Protein AF-A0A0L0T1P1-F1 (afdb_monomer)

Structure (mmCIF, N/CA/C/O backbone):
data_AF-A0A0L0T1P1-F1
#
_entry.id   AF-A0A0L0T1P1-F1
#
loop_
_atom_site.group_PDB
_atom_site.id
_atom_site.type_symbol
_atom_site.label_atom_id
_atom_site.label_alt_id
_atom_site.label_comp_id
_atom_site.label_asym_id
_atom_site.label_entity_id
_atom_site.label_seq_id
_atom_site.pdbx_PDB_ins_code
_atom_site.Cartn_x
_atom_site.Cartn_y
_atom_site.Cartn_z
_atom_site.occupancy
_atom_site.B_iso_or_equiv
_atom_site.auth_seq_id
_atom_site.auth_comp_id
_atom_site.auth_asym_id
_atom_site.auth_atom_id
_atom_site.pdbx_PDB_model_num
ATOM 1 N N . MET A 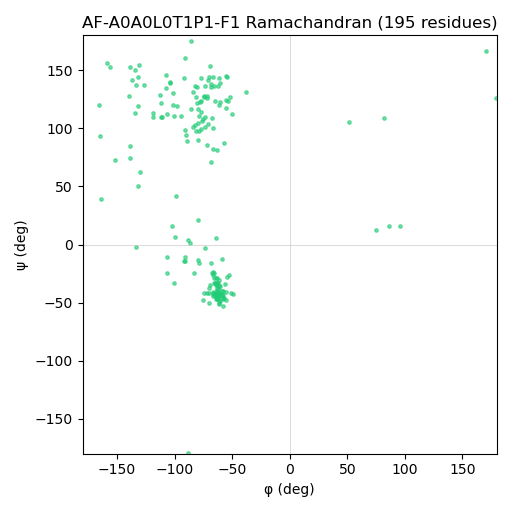1 1 ? 39.630 18.055 -41.192 1.00 40.81 1 MET A N 1
ATOM 2 C CA . MET A 1 1 ? 39.988 17.469 -39.883 1.00 40.81 1 MET A CA 1
ATOM 3 C C . MET A 1 1 ? 38.808 16.627 -39.444 1.00 40.81 1 MET A C 1
ATOM 5 O O . MET A 1 1 ? 37.787 17.179 -39.061 1.00 40.81 1 MET A O 1
ATOM 9 N N . SER A 1 2 ? 38.910 15.318 -39.658 1.00 33.47 2 SER A N 1
ATOM 10 C CA . SER A 1 2 ? 37.812 14.358 -39.521 1.00 33.47 2 SER A CA 1
ATOM 11 C C . SER A 1 2 ? 37.937 13.624 -38.190 1.00 33.47 2 SER A C 1
ATOM 13 O O . SER A 1 2 ? 39.016 13.144 -37.853 1.00 33.47 2 SER A O 1
ATOM 15 N N . ILE A 1 3 ? 36.844 13.566 -37.434 1.00 36.53 3 ILE A N 1
ATOM 16 C CA . ILE A 1 3 ? 36.739 12.842 -36.162 1.00 36.53 3 ILE A CA 1
ATOM 17 C C . ILE A 1 3 ? 36.427 11.367 -36.489 1.00 36.53 3 ILE A C 1
ATOM 19 O O . ILE A 1 3 ? 35.538 11.130 -37.311 1.00 36.53 3 ILE A O 1
ATOM 23 N N . PRO A 1 4 ? 37.129 10.371 -35.915 1.00 35.75 4 PRO A N 1
ATOM 24 C CA . PRO A 1 4 ? 36.900 8.968 -36.248 1.00 35.75 4 PRO A CA 1
ATOM 25 C C . PRO A 1 4 ? 35.629 8.423 -35.573 1.00 35.75 4 PRO A C 1
ATOM 27 O O . PRO A 1 4 ? 35.313 8.773 -34.437 1.00 35.75 4 PRO A O 1
ATOM 30 N N . SER A 1 5 ? 34.904 7.556 -36.289 1.00 37.72 5 SER A N 1
ATOM 31 C CA . SER A 1 5 ? 33.743 6.809 -35.777 1.00 37.72 5 SER A CA 1
ATOM 32 C C . SER A 1 5 ? 34.169 5.738 -34.762 1.00 37.72 5 SER A C 1
ATOM 34 O O . SER A 1 5 ? 35.213 5.114 -34.961 1.00 37.72 5 SER A O 1
ATOM 36 N N . PRO A 1 6 ? 33.380 5.469 -33.706 1.00 39.06 6 PRO A N 1
ATOM 37 C CA . PRO A 1 6 ? 33.663 4.369 -32.795 1.00 39.06 6 PRO A CA 1
ATOM 38 C C . PRO A 1 6 ? 33.344 3.014 -33.447 1.00 39.06 6 PRO A C 1
ATOM 40 O O . PRO A 1 6 ? 32.324 2.839 -34.113 1.00 39.06 6 PRO A O 1
ATOM 43 N N . ASN A 1 7 ? 34.263 2.072 -33.241 1.00 35.22 7 ASN A N 1
ATOM 44 C CA . ASN A 1 7 ? 34.248 0.697 -33.730 1.00 35.22 7 ASN A CA 1
ATOM 45 C C . ASN A 1 7 ? 32.963 -0.049 -33.327 1.00 35.22 7 ASN A C 1
ATOM 47 O O . ASN A 1 7 ? 32.660 -0.191 -32.143 1.00 35.22 7 ASN A O 1
ATOM 51 N N . VAL A 1 8 ? 32.244 -0.585 -34.316 1.00 44.22 8 VAL A N 1
ATOM 52 C CA . VAL A 1 8 ? 31.198 -1.601 -34.129 1.00 44.22 8 VAL A CA 1
ATOM 53 C C . VAL A 1 8 ? 31.910 -2.940 -33.967 1.00 44.22 8 VAL A C 1
ATOM 55 O O . VAL A 1 8 ? 32.219 -3.610 -34.949 1.00 44.22 8 VAL A O 1
ATOM 58 N N . GLY A 1 9 ? 32.238 -3.300 -32.730 1.00 37.69 9 GLY A N 1
ATOM 59 C CA . GLY A 1 9 ? 33.071 -4.469 -32.472 1.00 37.69 9 GLY A CA 1
ATOM 60 C C . GLY A 1 9 ? 33.047 -4.964 -31.036 1.00 37.69 9 GLY A C 1
ATOM 61 O O . GLY A 1 9 ? 34.089 -5.367 -30.562 1.00 37.69 9 GLY A O 1
ATOM 62 N N . ASP A 1 10 ? 31.891 -4.948 -30.371 1.00 37.12 10 ASP A N 1
ATOM 63 C CA . ASP A 1 10 ? 31.658 -5.710 -29.136 1.00 37.12 10 ASP A CA 1
ATOM 64 C C . ASP A 1 10 ? 30.251 -6.317 -29.195 1.00 37.12 10 ASP A C 1
ATOM 66 O O . ASP A 1 10 ? 29.286 -5.838 -28.598 1.00 37.12 10 ASP A O 1
ATOM 70 N N . ARG A 1 11 ? 30.105 -7.370 -30.007 1.00 38.28 11 ARG A N 1
ATOM 71 C CA . ARG A 1 11 ? 28.947 -8.262 -29.910 1.00 38.28 11 ARG A CA 1
ATOM 72 C C . ARG A 1 11 ? 29.189 -9.165 -28.704 1.00 38.28 11 ARG A C 1
ATOM 74 O O . ARG A 1 11 ? 30.115 -9.970 -28.730 1.00 38.28 11 ARG A O 1
ATOM 81 N N . CYS A 1 12 ? 28.368 -9.038 -27.662 1.00 34.09 12 CYS A N 1
ATOM 82 C CA . CYS A 1 12 ? 28.287 -10.059 -26.619 1.00 34.09 12 CYS A CA 1
ATOM 83 C C . CYS A 1 12 ? 27.976 -11.406 -27.288 1.00 34.09 12 CYS A C 1
ATOM 85 O O . CYS A 1 12 ? 26.960 -11.552 -27.966 1.00 34.09 12 CYS A O 1
ATOM 87 N N . ASN A 1 13 ? 28.901 -12.351 -27.149 1.00 33.56 13 ASN A N 1
ATOM 88 C CA . ASN A 1 13 ? 28.792 -13.707 -27.662 1.00 33.56 13 ASN A CA 1
ATOM 89 C C . ASN A 1 13 ? 27.834 -14.500 -26.758 1.00 33.56 13 ASN A C 1
ATOM 91 O O . ASN A 1 13 ? 28.194 -14.826 -25.629 1.00 33.56 13 ASN A O 1
ATOM 95 N N . CYS A 1 14 ? 26.614 -14.766 -27.230 1.00 35.75 14 CYS A N 1
ATOM 96 C CA . CYS A 1 14 ? 25.589 -15.514 -26.492 1.00 35.75 14 CYS A CA 1
ATOM 97 C C . CYS A 1 14 ? 25.475 -16.995 -26.916 1.00 35.75 14 CYS A C 1
ATOM 99 O O . CYS A 1 14 ? 24.593 -17.688 -26.419 1.00 35.75 14 CYS A O 1
ATOM 101 N N . ASP A 1 15 ? 26.363 -17.509 -27.776 1.00 32.59 15 ASP A N 1
ATOM 102 C CA . ASP A 1 15 ? 26.219 -18.840 -28.398 1.00 32.59 15 ASP A CA 1
ATOM 103 C C . ASP A 1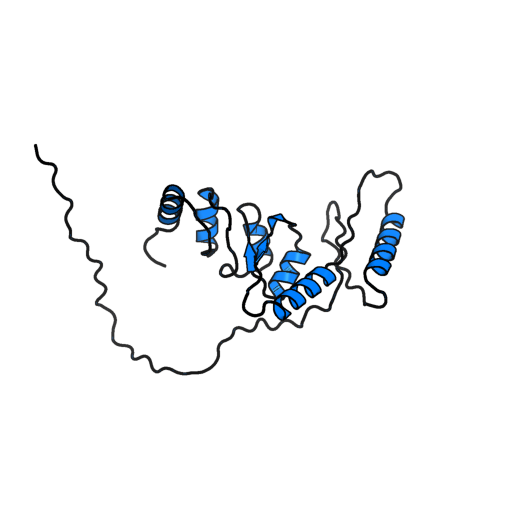 15 ? 27.026 -19.964 -27.722 1.00 32.59 15 ASP A C 1
ATOM 105 O O . ASP A 1 15 ? 27.604 -20.823 -28.389 1.00 32.59 15 ASP A O 1
ATOM 109 N N . GLN A 1 16 ? 27.063 -20.010 -26.387 1.00 37.97 16 GLN A N 1
ATOM 110 C CA . GLN A 1 16 ? 27.576 -21.186 -25.668 1.00 37.97 16 GLN A CA 1
ATOM 111 C C . GLN A 1 16 ? 26.723 -21.524 -24.439 1.00 37.97 16 GLN A C 1
ATOM 113 O O . GLN A 1 16 ? 27.055 -21.168 -23.315 1.00 37.97 16 GLN A O 1
ATOM 118 N N . HIS A 1 17 ? 25.641 -22.276 -24.655 1.00 32.09 17 HIS A N 1
ATOM 119 C CA . HIS A 1 17 ? 25.042 -23.138 -23.633 1.00 32.09 17 HIS A CA 1
ATOM 120 C C . HIS A 1 17 ? 24.655 -24.493 -24.258 1.00 32.09 17 HIS A C 1
ATOM 122 O O . HIS A 1 17 ? 24.209 -24.528 -25.408 1.00 32.09 17 HIS A O 1
ATOM 128 N N . PRO A 1 18 ? 24.837 -25.617 -23.539 1.00 31.00 18 PRO A N 1
ATOM 129 C CA . PRO A 1 18 ? 24.474 -26.938 -24.033 1.00 31.00 18 PRO A CA 1
ATOM 130 C C . PRO A 1 18 ? 22.949 -27.103 -24.080 1.00 31.00 18 PRO A C 1
ATOM 132 O O . PRO A 1 18 ? 22.231 -26.637 -23.198 1.00 31.00 18 PRO A O 1
ATOM 135 N N . GLN A 1 19 ? 22.481 -27.776 -25.132 1.00 32.84 19 GLN A N 1
ATOM 136 C CA . GLN A 1 19 ? 21.088 -28.151 -25.374 1.00 32.84 19 GLN A CA 1
ATOM 137 C C . GLN A 1 19 ? 20.482 -28.840 -24.138 1.00 32.84 19 GLN A C 1
ATOM 139 O O . GLN A 1 19 ? 20.856 -29.964 -23.809 1.00 32.84 19 GLN A O 1
ATOM 144 N N . LEU A 1 20 ? 19.528 -28.181 -23.479 1.00 25.88 20 LEU A N 1
ATOM 145 C CA . LEU A 1 20 ? 18.612 -28.797 -22.520 1.00 25.88 20 LEU A CA 1
ATOM 146 C C . LEU A 1 20 ? 17.195 -28.608 -23.061 1.00 25.88 20 LEU A C 1
ATOM 148 O O . LEU A 1 20 ? 16.678 -27.497 -23.148 1.00 25.88 20 LEU A O 1
ATOM 152 N N . SER A 1 21 ? 16.613 -29.718 -23.497 1.00 26.36 21 SER A N 1
ATOM 153 C CA . SER A 1 21 ? 15.237 -29.842 -23.959 1.00 26.36 21 SER A CA 1
ATOM 154 C C . SER A 1 21 ? 14.261 -29.460 -22.846 1.00 26.36 21 SER A C 1
ATOM 156 O O . SER A 1 21 ? 14.275 -30.077 -21.784 1.00 26.36 21 SER A O 1
ATOM 158 N N . ALA A 1 22 ? 13.394 -28.481 -23.101 1.00 25.16 22 ALA A N 1
ATOM 159 C CA . ALA A 1 22 ? 12.242 -28.206 -22.253 1.00 25.16 22 ALA A CA 1
ATOM 160 C C . ALA A 1 22 ? 11.125 -29.204 -22.590 1.00 25.16 22 ALA A C 1
ATOM 162 O O . ALA A 1 22 ? 10.463 -29.080 -23.621 1.00 25.16 22 ALA A O 1
ATOM 163 N N . THR A 1 23 ? 10.920 -30.202 -21.734 1.00 23.34 23 THR A N 1
ATOM 164 C CA . THR A 1 23 ? 9.605 -30.828 -21.594 1.00 23.34 23 THR A CA 1
ATOM 165 C C . THR A 1 23 ? 8.743 -29.886 -20.761 1.00 23.34 23 THR A C 1
ATOM 167 O O . THR A 1 23 ? 9.134 -29.462 -19.675 1.00 23.34 23 THR A O 1
ATOM 170 N N . PHE A 1 24 ? 7.605 -29.487 -21.324 1.00 24.03 24 PHE A N 1
ATOM 171 C CA . PHE A 1 24 ? 6.546 -28.793 -20.605 1.00 24.03 24 PHE A CA 1
ATOM 172 C C . PHE A 1 24 ? 5.885 -29.804 -19.669 1.00 24.03 24 PHE A C 1
ATOM 174 O O . PHE A 1 24 ? 5.112 -30.637 -20.135 1.00 24.03 24 PHE A O 1
ATOM 181 N N . ASP A 1 25 ? 6.196 -29.720 -18.380 1.00 24.06 25 ASP A N 1
ATOM 182 C CA . ASP A 1 25 ? 5.354 -30.296 -17.339 1.00 24.06 25 ASP A CA 1
ATOM 183 C C . ASP A 1 25 ? 4.414 -29.196 -16.828 1.00 24.06 25 ASP A C 1
ATOM 185 O O . ASP A 1 25 ? 4.819 -28.180 -16.256 1.00 24.06 25 ASP A O 1
ATOM 189 N N . ASP A 1 26 ? 3.146 -29.397 -17.159 1.00 34.00 26 ASP A N 1
ATOM 190 C CA . ASP A 1 26 ? 1.967 -28.652 -16.750 1.00 34.00 26 ASP A CA 1
ATOM 191 C C . ASP A 1 26 ? 1.542 -29.158 -15.363 1.00 34.00 26 ASP A C 1
ATOM 193 O O . ASP A 1 26 ? 0.936 -30.215 -15.291 1.00 34.00 26 ASP A O 1
ATOM 197 N N . GLU A 1 27 ? 1.916 -28.477 -14.266 1.00 29.34 27 GLU A N 1
ATOM 198 C CA . GLU A 1 27 ? 1.133 -28.434 -13.010 1.00 29.34 27 GLU A CA 1
ATOM 199 C C . GLU A 1 27 ? 1.793 -27.592 -11.893 1.00 29.34 27 GLU A C 1
ATOM 201 O O . GLU A 1 27 ? 2.906 -27.841 -11.443 1.00 29.34 27 GLU A O 1
ATOM 206 N N . SER A 1 28 ? 1.019 -26.630 -11.376 1.00 38.19 28 SER A N 1
ATOM 207 C CA . SER A 1 28 ? 1.039 -26.068 -10.013 1.00 38.19 28 SER A CA 1
ATOM 208 C C . SER A 1 28 ? 2.369 -25.569 -9.403 1.00 38.19 28 SER A C 1
ATOM 210 O O . SER A 1 28 ? 3.166 -26.314 -8.846 1.00 38.19 28 SER A O 1
ATOM 212 N N . THR A 1 29 ? 2.539 -24.246 -9.324 1.00 25.47 29 THR A N 1
ATOM 213 C CA . THR A 1 29 ? 3.152 -23.596 -8.144 1.00 25.47 29 THR A CA 1
ATOM 214 C C . THR A 1 29 ? 2.600 -22.176 -8.015 1.00 25.47 29 THR A C 1
ATOM 216 O O . THR A 1 29 ? 3.266 -21.175 -8.278 1.00 25.47 29 THR A O 1
ATOM 219 N N . THR A 1 30 ? 1.341 -22.065 -7.603 1.00 25.73 30 THR A N 1
ATOM 220 C CA . THR A 1 30 ? 0.894 -20.884 -6.866 1.00 25.73 30 THR A CA 1
ATOM 221 C C . THR A 1 30 ? 1.478 -21.000 -5.464 1.00 25.73 30 THR A C 1
ATOM 223 O O . THR A 1 30 ? 1.065 -21.859 -4.690 1.00 25.73 30 THR A O 1
ATOM 226 N N . CYS A 1 31 ? 2.453 -20.155 -5.121 1.00 24.22 31 CYS A N 1
ATOM 227 C CA . CYS A 1 31 ? 2.802 -19.925 -3.719 1.00 24.22 31 CYS A CA 1
ATOM 228 C C . CYS A 1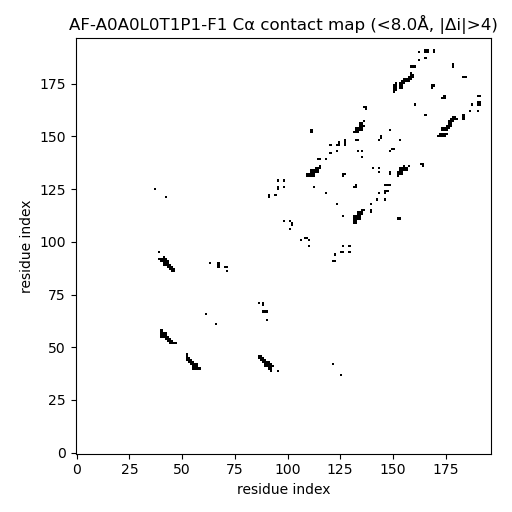 31 ? 1.613 -19.229 -3.047 1.00 24.22 31 CYS A C 1
ATOM 230 O O . CYS A 1 31 ? 1.567 -18.003 -2.939 1.00 24.22 31 CYS A O 1
ATOM 232 N N . GLU A 1 32 ? 0.616 -20.013 -2.647 1.00 26.36 32 GLU A N 1
ATOM 233 C CA . GLU A 1 32 ? -0.458 -19.556 -1.783 1.00 26.36 32 GLU A CA 1
ATOM 234 C C . GLU A 1 32 ? 0.144 -19.263 -0.410 1.00 26.36 32 GLU A C 1
ATOM 236 O O . GLU A 1 32 ? 0.547 -20.166 0.327 1.00 26.36 32 GLU A O 1
ATOM 241 N N . LEU A 1 33 ? 0.223 -17.974 -0.074 1.00 33.59 33 LEU A N 1
ATOM 242 C CA . LEU A 1 33 ? 0.438 -17.501 1.289 1.00 33.59 33 LEU A CA 1
ATOM 243 C C . LEU A 1 33 ? -0.770 -17.936 2.135 1.00 33.59 33 LEU A C 1
ATOM 245 O O . LEU A 1 33 ? -1.698 -17.166 2.363 1.00 33.59 33 LEU A O 1
ATOM 249 N N . HIS A 1 34 ? -0.767 -19.192 2.576 1.00 28.52 34 HIS A N 1
ATOM 250 C CA . HIS A 1 34 ? -1.736 -19.742 3.514 1.00 28.52 34 HIS A CA 1
ATOM 251 C C . HIS A 1 34 ? -1.483 -19.170 4.912 1.00 28.52 34 HIS A C 1
ATOM 253 O O . HIS A 1 34 ? -0.786 -19.753 5.740 1.00 28.52 34 HIS A O 1
ATOM 259 N N . GLY A 1 35 ? -2.065 -18.004 5.177 1.00 38.47 35 GLY A N 1
ATOM 260 C CA . GLY A 1 35 ? -2.452 -17.593 6.522 1.00 38.47 35 GLY A CA 1
ATOM 261 C C . GLY A 1 35 ? -3.977 -17.658 6.638 1.00 38.47 35 GLY A C 1
ATOM 262 O O . GLY A 1 35 ? -4.655 -17.393 5.642 1.00 38.47 35 GLY A O 1
ATOM 263 N N . PRO A 1 36 ? -4.549 -18.000 7.809 1.00 31.58 36 PRO A N 1
ATOM 264 C CA . PRO A 1 36 ? -5.994 -17.915 7.998 1.00 31.58 36 PRO A CA 1
ATOM 265 C C . PRO A 1 36 ? -6.472 -16.491 7.665 1.00 31.58 36 PRO A C 1
ATOM 267 O O . PRO A 1 36 ? -5.744 -15.533 7.959 1.00 31.58 36 PRO A O 1
ATOM 270 N N . PRO A 1 37 ? -7.667 -16.322 7.062 1.00 37.38 37 PRO A N 1
ATOM 271 C CA . PRO A 1 37 ? -8.216 -14.998 6.817 1.00 37.38 37 PRO A CA 1
ATOM 272 C C . PRO A 1 37 ? -8.231 -14.248 8.146 1.00 37.38 37 PRO A C 1
ATOM 274 O O . PRO A 1 37 ? -8.773 -14.743 9.138 1.00 37.38 37 PRO A O 1
ATOM 277 N N . LEU A 1 38 ? -7.574 -13.084 8.182 1.00 41.97 38 LEU A N 1
ATOM 278 C CA . LEU A 1 38 ? -7.612 -12.228 9.360 1.00 41.97 38 LEU A CA 1
ATOM 279 C C . LEU A 1 38 ? -9.089 -12.021 9.718 1.00 41.97 38 LEU A C 1
ATOM 281 O O . LEU A 1 38 ? -9.865 -11.643 8.832 1.00 41.97 38 LEU A O 1
ATOM 285 N N . PRO A 1 39 ? -9.504 -12.287 10.972 1.00 35.88 39 PRO A N 1
ATOM 286 C CA . PRO A 1 39 ? -10.874 -12.023 11.369 1.00 35.88 39 PRO A CA 1
ATOM 287 C C . PRO A 1 39 ? -11.170 -10.557 11.068 1.00 35.88 39 PRO A C 1
ATOM 289 O O . PRO A 1 39 ? -10.279 -9.711 11.178 1.00 35.88 39 PRO A O 1
ATOM 292 N N . ALA A 1 40 ? -12.404 -10.267 10.659 1.00 38.91 40 ALA A N 1
ATOM 293 C CA . ALA A 1 40 ? -12.893 -8.913 10.455 1.00 38.91 40 ALA A CA 1
ATOM 294 C C . ALA A 1 40 ? -12.727 -8.126 11.769 1.00 38.91 40 ALA A C 1
ATOM 296 O O . ALA A 1 40 ? -13.580 -8.136 12.646 1.00 38.91 40 ALA A O 1
ATOM 297 N N . ALA A 1 41 ? -11.556 -7.532 11.965 1.00 38.62 41 ALA A N 1
ATOM 298 C CA . ALA A 1 41 ? -11.141 -6.971 13.234 1.00 38.62 41 ALA A CA 1
ATOM 299 C C . ALA A 1 41 ? -10.921 -5.479 13.030 1.00 38.62 41 ALA A C 1
ATOM 301 O O . ALA A 1 41 ? -10.029 -5.027 12.310 1.00 38.62 41 ALA A O 1
ATOM 302 N N . THR A 1 42 ? -11.778 -4.705 13.678 1.00 39.59 42 THR A N 1
ATOM 303 C CA . THR A 1 42 ? -11.589 -3.278 13.901 1.00 39.59 42 THR A CA 1
ATOM 304 C C . THR A 1 42 ? -10.402 -3.118 14.847 1.00 39.59 42 THR A C 1
ATOM 306 O O . THR A 1 42 ? -10.539 -3.309 16.048 1.00 39.59 42 THR A O 1
ATOM 309 N N . ALA A 1 43 ? -9.228 -2.797 14.311 1.00 40.59 43 ALA A N 1
ATOM 310 C CA . ALA A 1 43 ? -8.068 -2.460 15.125 1.00 40.59 43 ALA A CA 1
ATOM 311 C C . ALA A 1 43 ? -8.148 -1.001 15.593 1.00 40.59 43 ALA A C 1
ATOM 313 O O . ALA A 1 43 ? -8.187 -0.080 14.778 1.00 40.59 43 ALA A O 1
ATOM 314 N N . VAL A 1 44 ? -8.128 -0.793 16.907 1.00 41.97 44 VAL A N 1
ATOM 315 C CA . VAL A 1 44 ? -7.992 0.532 17.520 1.00 41.97 44 VAL A CA 1
ATOM 316 C C . VAL A 1 44 ? -6.523 0.927 17.487 1.00 41.97 44 VAL A C 1
ATOM 318 O O . VAL A 1 44 ? -5.691 0.285 18.115 1.00 41.97 44 VAL A O 1
ATOM 321 N N . VAL A 1 45 ? -6.182 1.992 16.767 1.00 41.72 45 VAL A N 1
ATOM 322 C CA . VAL A 1 45 ? -4.827 2.551 16.824 1.00 41.72 45 VAL A CA 1
ATOM 323 C C . VAL A 1 45 ? -4.783 3.578 17.948 1.00 41.72 45 VAL A C 1
ATOM 325 O O . VAL A 1 45 ? -5.001 4.760 17.712 1.00 41.72 45 VAL A O 1
ATOM 328 N N . ASN A 1 46 ? -4.460 3.148 19.168 1.00 40.28 46 ASN A N 1
ATOM 329 C CA . ASN A 1 46 ? -3.900 4.092 20.132 1.00 40.28 46 ASN A CA 1
ATOM 330 C C . ASN A 1 46 ? -2.513 4.490 19.629 1.00 40.28 46 ASN A C 1
ATOM 332 O O . ASN A 1 46 ? -1.731 3.630 19.225 1.00 40.28 46 ASN A O 1
ATOM 336 N N . LYS A 1 47 ? -2.184 5.781 19.664 1.00 35.03 47 LYS A N 1
ATOM 337 C CA . LYS A 1 47 ? -0.785 6.201 19.634 1.00 35.03 47 LYS A CA 1
ATOM 338 C C . LYS A 1 47 ? -0.270 6.075 21.069 1.00 35.03 47 LYS A C 1
ATOM 340 O O . LYS A 1 47 ? -0.600 6.941 21.873 1.00 35.03 47 LYS A O 1
ATOM 345 N N . PRO A 1 48 ? 0.510 5.050 21.443 1.00 36.75 48 PRO A N 1
ATOM 346 C CA . PRO A 1 48 ? 1.360 5.200 22.604 1.00 36.75 48 PRO A CA 1
ATOM 347 C C . PRO A 1 48 ? 2.480 6.152 22.186 1.00 36.75 48 PRO A C 1
ATOM 349 O O . PRO A 1 48 ? 3.139 5.963 21.161 1.00 36.75 48 PRO A O 1
ATOM 352 N N . THR A 1 49 ? 2.702 7.200 22.965 1.00 40.97 49 THR A N 1
ATOM 353 C CA . THR A 1 49 ? 3.858 8.082 22.778 1.00 40.97 49 THR A CA 1
ATOM 354 C C . THR A 1 49 ? 5.181 7.309 22.897 1.00 40.97 49 THR A C 1
ATOM 356 O O . THR A 1 49 ? 6.199 7.791 22.428 1.00 40.97 49 THR A O 1
ATOM 359 N N . THR A 1 50 ? 5.167 6.069 23.388 1.00 32.09 50 THR A N 1
ATOM 360 C CA . THR A 1 50 ? 6.290 5.124 23.383 1.00 32.09 50 THR A CA 1
ATOM 361 C C . THR A 1 50 ? 5.736 3.722 23.680 1.00 32.09 50 THR A C 1
ATOM 363 O O . THR A 1 50 ? 5.535 3.363 24.834 1.00 32.09 50 THR A O 1
ATOM 366 N N . GLY A 1 51 ? 5.410 2.921 22.660 1.00 35.97 51 GLY A N 1
ATOM 367 C CA . GLY A 1 51 ? 4.956 1.533 22.851 1.00 35.97 51 GLY A CA 1
ATOM 368 C C . GLY A 1 51 ? 4.423 0.868 21.574 1.00 35.97 51 GLY A C 1
ATOM 369 O O . GLY A 1 51 ? 4.197 1.554 20.577 1.00 35.97 51 GLY A O 1
ATOM 370 N N . PRO A 1 52 ? 4.232 -0.461 21.548 1.00 33.25 52 PRO A N 1
ATOM 371 C CA . PRO A 1 52 ? 3.575 -1.126 20.428 1.00 33.25 52 PRO A CA 1
ATOM 372 C C . PRO A 1 52 ? 2.089 -0.737 20.387 1.00 33.25 52 PRO A C 1
ATOM 374 O O . PRO A 1 52 ? 1.431 -0.657 21.422 1.00 33.25 52 PRO A O 1
ATOM 377 N N . ALA A 1 53 ? 1.553 -0.470 19.193 1.00 40.03 53 ALA A N 1
ATOM 378 C CA . ALA A 1 53 ? 0.130 -0.195 19.017 1.00 40.03 53 ALA A CA 1
ATOM 379 C C . ALA A 1 53 ? -0.693 -1.421 19.451 1.00 40.03 53 ALA A C 1
ATOM 381 O O . ALA A 1 53 ? -0.534 -2.505 18.890 1.00 40.03 53 ALA A O 1
ATOM 382 N N . THR A 1 54 ? -1.567 -1.261 20.445 1.00 37.72 54 THR A N 1
ATOM 383 C CA . THR A 1 54 ? -2.426 -2.352 20.920 1.00 37.72 54 THR A CA 1
ATOM 384 C C . THR A 1 54 ? -3.536 -2.619 19.906 1.00 37.72 54 THR A C 1
ATOM 386 O O . THR A 1 54 ? -4.530 -1.900 19.858 1.00 37.72 54 THR A O 1
ATOM 389 N N . VAL A 1 55 ? -3.385 -3.668 19.097 1.00 42.69 55 VAL A N 1
ATOM 390 C CA . VAL A 1 55 ? -4.450 -4.168 18.219 1.00 42.69 55 VAL A CA 1
ATOM 391 C C . VAL A 1 55 ? -5.418 -5.001 19.059 1.00 42.69 55 VAL A C 1
ATOM 393 O O . VAL A 1 55 ? -5.167 -6.170 19.334 1.00 42.69 55 VAL A O 1
ATOM 396 N N . ALA A 1 56 ? -6.526 -4.402 19.491 1.00 43.56 56 ALA A N 1
ATOM 397 C CA . ALA A 1 56 ? -7.629 -5.151 20.086 1.00 43.56 56 ALA A CA 1
ATOM 398 C C . ALA A 1 56 ? -8.550 -5.668 18.972 1.00 43.56 56 ALA A C 1
ATOM 400 O O . ALA A 1 56 ? -9.154 -4.874 18.254 1.00 43.56 56 ALA A O 1
ATOM 401 N N . ALA A 1 57 ? -8.663 -6.989 18.819 1.00 43.97 57 ALA A N 1
ATOM 402 C CA . ALA A 1 57 ? -9.708 -7.594 18.001 1.00 43.97 57 ALA A CA 1
ATOM 403 C C . ALA A 1 57 ? -11.028 -7.517 18.776 1.00 43.97 57 ALA A C 1
ATOM 405 O O . ALA A 1 57 ? -11.194 -8.204 19.783 1.00 43.97 57 ALA A O 1
ATOM 406 N N . ILE A 1 58 ? -11.950 -6.654 18.347 1.00 48.81 58 ILE A N 1
ATOM 407 C CA . ILE A 1 58 ? -13.237 -6.499 19.029 1.00 48.81 58 ILE A CA 1
ATOM 408 C C . ILE A 1 58 ? -14.312 -7.256 18.239 1.00 48.81 58 ILE A C 1
ATOM 410 O O . ILE A 1 58 ? -14.521 -6.942 17.064 1.00 48.81 58 ILE A O 1
ATOM 414 N N . PRO A 1 59 ? -14.993 -8.248 18.844 1.00 44.78 59 PRO A N 1
ATOM 415 C CA . PRO A 1 59 ? -16.050 -8.993 18.172 1.00 44.78 59 PRO A CA 1
ATOM 416 C C . PRO A 1 59 ? -17.198 -8.067 17.745 1.00 44.78 59 PRO A C 1
ATOM 418 O O . PRO A 1 59 ? -17.608 -7.174 18.488 1.00 44.78 59 PRO A O 1
ATOM 421 N N . HIS A 1 60 ? -17.731 -8.297 16.542 1.00 49.88 60 HIS A N 1
ATOM 422 C CA . HIS A 1 60 ? -18.859 -7.565 15.959 1.00 49.88 60 HIS A CA 1
ATOM 423 C C . HIS A 1 60 ? -20.179 -7.847 16.700 1.00 49.88 60 HIS A C 1
ATOM 425 O O . HIS A 1 60 ? -21.062 -8.524 16.186 1.00 49.88 60 HIS A O 1
ATOM 431 N N . THR A 1 61 ? -20.336 -7.338 17.920 1.00 53.66 61 THR A N 1
ATOM 432 C CA . THR A 1 61 ? -21.616 -7.380 18.654 1.00 53.66 61 THR A CA 1
ATOM 433 C C . THR A 1 61 ? -22.460 -6.125 18.417 1.00 53.66 61 THR A C 1
ATOM 435 O O . THR A 1 61 ? -23.652 -6.110 18.714 1.00 53.66 61 THR A O 1
ATOM 438 N N . LYS A 1 62 ? -21.855 -5.070 17.852 1.00 59.53 62 LYS A N 1
ATOM 439 C CA . LYS A 1 62 ? -22.471 -3.771 17.545 1.00 59.53 62 LYS A CA 1
ATOM 440 C C . LYS A 1 62 ? -22.012 -3.256 16.170 1.00 59.53 62 LYS A C 1
ATOM 442 O O . LYS A 1 62 ? -20.892 -3.564 15.755 1.00 59.53 62 LYS A O 1
ATOM 447 N N . PRO A 1 63 ? -22.822 -2.435 15.471 1.00 67.81 63 PRO A N 1
ATOM 448 C CA . PRO A 1 63 ? -22.384 -1.747 14.258 1.00 67.81 63 PRO A CA 1
ATOM 449 C C . PRO A 1 63 ? -21.204 -0.805 14.555 1.00 67.81 63 PRO A C 1
ATOM 451 O O . PRO A 1 63 ? -21.170 -0.147 15.599 1.00 67.81 63 PRO A O 1
ATOM 454 N N . ALA A 1 64 ? -20.252 -0.714 13.617 1.00 71.69 64 ALA A N 1
ATOM 455 C CA . ALA A 1 64 ? -18.973 -0.019 13.806 1.00 71.69 64 ALA A CA 1
ATOM 456 C C . ALA A 1 64 ? -19.082 1.410 14.392 1.00 71.69 64 ALA A C 1
ATOM 458 O O . ALA A 1 64 ? -18.326 1.711 15.313 1.00 71.69 64 ALA A O 1
ATOM 459 N N . PRO A 1 65 ? -20.028 2.283 13.980 1.00 75.06 65 PRO A N 1
ATOM 460 C CA . PRO A 1 65 ? -20.135 3.630 14.551 1.00 75.06 65 PRO A CA 1
ATOM 461 C C . PRO A 1 65 ? -20.461 3.655 16.049 1.00 75.06 65 PRO A C 1
ATOM 463 O O . PRO A 1 65 ? -19.978 4.529 16.765 1.00 75.06 65 PRO A O 1
ATOM 466 N N . ALA A 1 66 ? -21.275 2.711 16.534 1.00 76.12 66 ALA A N 1
ATOM 467 C CA . ALA A 1 66 ? -21.601 2.612 17.956 1.00 76.12 66 ALA A CA 1
ATOM 468 C C . ALA A 1 66 ? -20.393 2.100 18.748 1.00 76.12 66 ALA A C 1
ATOM 470 O O . ALA A 1 66 ? -20.047 2.656 19.785 1.00 76.12 66 ALA A O 1
ATOM 471 N N . LEU A 1 67 ? -19.695 1.104 18.201 1.00 79.56 67 LEU A N 1
ATOM 472 C CA . LEU A 1 67 ? -18.508 0.541 18.829 1.00 79.56 67 LEU A CA 1
ATOM 473 C C . LEU A 1 67 ? -17.357 1.557 18.936 1.00 79.56 67 LEU A C 1
ATOM 475 O O . LEU A 1 67 ? -16.712 1.649 19.975 1.00 79.56 67 LEU A O 1
ATOM 479 N N . LEU A 1 68 ? -17.118 2.353 17.890 1.00 81.75 68 LEU A N 1
ATOM 480 C CA . LEU A 1 68 ? -16.081 3.391 17.902 1.00 81.75 68 LEU A CA 1
ATOM 481 C C . LEU A 1 68 ? -16.324 4.442 18.995 1.00 81.75 68 LEU A C 1
ATOM 483 O O . LEU A 1 68 ? -15.366 4.912 19.604 1.00 81.75 68 LEU A O 1
ATOM 487 N N . ARG A 1 69 ? -17.591 4.789 19.267 1.00 82.62 69 ARG A N 1
ATOM 488 C CA . ARG A 1 69 ? -17.956 5.707 20.359 1.00 82.62 69 ARG A CA 1
ATOM 489 C C . ARG A 1 69 ? -17.665 5.102 21.725 1.00 82.62 69 ARG A C 1
ATOM 491 O O . ARG A 1 69 ? -17.093 5.792 22.561 1.00 82.62 69 ARG A O 1
ATOM 498 N N . ASP A 1 70 ? -18.012 3.832 21.923 1.00 84.25 70 ASP A N 1
ATOM 499 C CA . ASP A 1 70 ? -17.754 3.122 23.179 1.00 84.25 70 ASP A CA 1
ATOM 500 C C . ASP A 1 70 ? -16.243 3.050 23.466 1.00 84.25 70 ASP A C 1
ATOM 502 O O . ASP A 1 70 ? -15.801 3.349 24.574 1.00 84.25 70 ASP A O 1
ATOM 506 N N . ILE A 1 71 ? -15.437 2.733 22.445 1.00 83.56 71 ILE A N 1
ATOM 507 C CA . ILE A 1 71 ? -13.969 2.707 22.538 1.00 83.56 71 ILE A CA 1
ATOM 508 C C . ILE A 1 71 ? -13.416 4.095 22.853 1.00 83.56 71 ILE A C 1
ATOM 510 O O . ILE A 1 71 ? -12.559 4.230 23.722 1.00 83.56 71 ILE A O 1
ATOM 514 N N . LEU A 1 72 ? -13.890 5.130 22.155 1.00 85.19 72 LEU A N 1
ATOM 515 C CA . LEU A 1 72 ? -13.440 6.499 22.389 1.00 85.19 72 LEU A CA 1
ATOM 516 C C . LEU A 1 72 ? -13.762 6.950 23.820 1.00 85.19 72 LEU A C 1
ATOM 518 O O . LEU A 1 72 ? -12.898 7.517 24.482 1.00 85.19 72 LEU A O 1
ATOM 522 N N . ALA A 1 73 ? -14.971 6.664 24.309 1.00 85.31 73 ALA A N 1
ATOM 523 C CA . ALA A 1 73 ? -15.377 6.984 25.674 1.00 85.31 73 ALA A CA 1
ATOM 524 C C . ALA A 1 73 ? -14.502 6.265 26.713 1.00 85.31 73 ALA A C 1
ATOM 526 O O . ALA A 1 73 ? -14.045 6.899 27.663 1.00 85.31 73 ALA A O 1
ATOM 527 N N . ALA A 1 74 ? -14.217 4.976 26.506 1.00 84.81 74 ALA A N 1
ATOM 528 C CA . ALA A 1 74 ? -13.324 4.211 27.374 1.00 84.81 74 ALA A CA 1
ATOM 529 C C . ALA A 1 74 ? -11.895 4.786 27.386 1.00 84.81 74 ALA A C 1
ATOM 531 O O . ALA A 1 74 ? -11.296 4.918 28.451 1.00 84.81 74 ALA A O 1
ATOM 532 N N . GLN A 1 75 ? -11.369 5.191 26.227 1.00 81.00 75 GLN A N 1
ATOM 533 C CA . GLN A 1 75 ? -10.033 5.786 26.126 1.00 81.00 75 GLN A CA 1
ATOM 534 C C . GLN A 1 75 ? -9.944 7.149 26.815 1.00 81.00 75 GLN A C 1
ATOM 536 O O . GLN A 1 75 ? -8.962 7.424 27.501 1.00 81.00 75 GLN A O 1
ATOM 541 N N . LEU A 1 76 ? -10.972 7.989 26.665 1.00 81.50 76 LEU A N 1
ATOM 542 C CA . LEU A 1 76 ? -11.034 9.303 27.308 1.00 81.50 76 LEU A CA 1
ATOM 543 C C . LEU A 1 76 ? -11.087 9.194 28.838 1.00 81.50 76 LEU A C 1
ATOM 545 O O . LEU A 1 76 ? -10.509 10.030 29.522 1.00 81.50 76 LEU A O 1
ATOM 549 N N . GLN A 1 77 ? -11.724 8.152 29.384 1.00 82.50 77 GLN A N 1
ATOM 550 C CA . GLN A 1 77 ? -11.738 7.895 30.831 1.00 82.50 77 GLN A CA 1
ATOM 551 C C . GLN A 1 77 ? -10.362 7.502 31.392 1.00 82.50 77 GLN A C 1
ATOM 553 O O . GLN A 1 77 ? -10.121 7.680 32.584 1.00 82.50 77 GLN A O 1
ATOM 558 N N . GLN A 1 78 ? -9.472 6.955 30.558 1.00 78.12 78 GLN A N 1
ATOM 559 C CA . GLN A 1 78 ? -8.128 6.532 30.966 1.00 78.12 78 GLN A CA 1
ATOM 560 C C . GLN A 1 78 ? -7.069 7.630 30.814 1.00 78.12 78 GLN A C 1
ATOM 562 O O . GLN A 1 78 ? -5.952 7.459 31.306 1.00 78.12 78 GLN A O 1
ATOM 567 N N . GLN A 1 79 ? -7.380 8.745 30.143 1.00 69.06 79 GLN A N 1
ATOM 568 C CA . GLN A 1 79 ? -6.432 9.845 30.001 1.00 69.06 79 GLN A CA 1
ATOM 569 C C . GLN A 1 79 ? -6.437 10.760 31.237 1.00 69.06 79 GLN A C 1
ATOM 571 O O . GLN A 1 79 ? -7.505 11.110 31.745 1.00 69.06 79 GLN A O 1
ATOM 576 N N . PRO A 1 80 ? -5.258 11.181 31.732 1.00 66.19 80 PRO A N 1
ATOM 577 C CA . PRO A 1 80 ? -5.185 12.198 32.772 1.00 66.19 80 PRO A CA 1
ATOM 578 C C . PRO A 1 80 ? -5.783 13.510 32.248 1.00 66.19 80 PRO A C 1
ATOM 580 O O . PRO A 1 80 ? -5.491 13.927 31.133 1.00 66.19 80 PRO A O 1
ATOM 583 N N . ALA A 1 81 ? -6.589 14.182 33.071 1.00 64.75 81 ALA A N 1
ATOM 584 C CA . ALA A 1 81 ? -7.359 15.379 32.705 1.00 64.75 81 ALA A CA 1
ATOM 585 C C . ALA A 1 81 ? -6.518 16.627 32.330 1.00 64.75 81 ALA A C 1
ATOM 587 O O . ALA A 1 81 ? -7.075 17.707 32.155 1.00 64.75 81 ALA A O 1
ATOM 588 N N . VAL A 1 82 ? -5.190 16.501 32.249 1.00 61.59 82 VAL A N 1
ATOM 589 C CA . VAL A 1 82 ? -4.221 17.596 32.072 1.00 61.59 82 VAL A CA 1
ATOM 590 C C . VAL A 1 82 ? -3.239 17.243 30.950 1.00 61.59 82 VAL A C 1
ATOM 592 O O . VAL A 1 82 ? -2.025 17.269 31.135 1.00 61.59 82 VAL A O 1
ATOM 595 N N . ASP A 1 83 ? -3.757 16.831 29.798 1.00 66.94 83 ASP A N 1
ATOM 596 C CA . ASP A 1 83 ? -2.943 16.613 28.605 1.00 66.94 83 ASP A CA 1
ATOM 597 C C . ASP A 1 83 ? -3.689 17.123 27.364 1.00 66.94 83 ASP A C 1
ATOM 599 O O . ASP A 1 83 ? -4.837 16.753 27.127 1.00 66.94 83 ASP A O 1
ATOM 603 N N . ASP A 1 84 ? -3.029 17.961 26.562 1.00 75.81 84 ASP A N 1
ATOM 604 C CA . ASP A 1 84 ? -3.560 18.528 25.312 1.00 75.81 84 ASP A CA 1
ATOM 605 C C . ASP A 1 84 ? -3.471 17.518 24.140 1.00 75.81 84 ASP A C 1
ATOM 607 O O . ASP A 1 84 ? -3.459 17.888 22.959 1.00 75.81 84 ASP A O 1
ATOM 611 N N . THR A 1 85 ? -3.363 16.217 24.435 1.00 75.69 85 THR A N 1
ATOM 612 C CA . THR A 1 85 ? -3.231 15.172 23.416 1.00 75.69 85 THR A CA 1
ATOM 613 C C . THR A 1 85 ? -4.572 14.793 22.796 1.00 75.69 85 THR A C 1
ATOM 615 O O . THR A 1 85 ? -5.578 14.568 23.461 1.00 75.69 85 THR A O 1
ATOM 618 N N . SER A 1 86 ? -4.582 14.670 21.467 1.00 81.44 86 SER A N 1
ATOM 619 C CA . SER A 1 86 ? -5.735 14.169 20.715 1.00 81.44 86 SER A CA 1
ATOM 620 C C . SER A 1 86 ? -5.651 12.656 20.501 1.00 81.44 86 SER A C 1
ATOM 622 O O . SER A 1 86 ? -4.577 12.102 20.247 1.00 81.44 86 SER A O 1
ATOM 624 N N . ILE A 1 87 ? -6.805 11.987 20.553 1.00 82.12 87 ILE A N 1
ATOM 625 C CA . ILE A 1 87 ? -6.942 10.550 20.284 1.00 82.12 87 ILE A CA 1
ATOM 626 C C . ILE A 1 87 ? -7.551 10.339 18.895 1.00 82.12 87 ILE A C 1
ATOM 628 O O . ILE A 1 87 ? -8.510 11.006 18.508 1.00 82.12 87 ILE A O 1
ATOM 632 N N . LEU A 1 88 ? -7.022 9.359 18.158 1.00 83.38 88 LEU A N 1
ATOM 633 C CA . LEU A 1 88 ? -7.603 8.859 16.914 1.00 83.38 88 LEU A CA 1
ATOM 634 C C . LEU A 1 88 ? -8.109 7.432 17.134 1.00 83.38 88 LEU A C 1
ATOM 636 O O . LEU A 1 88 ? -7.325 6.545 17.444 1.00 83.38 88 LEU A O 1
ATOM 640 N N . VAL A 1 89 ? -9.398 7.195 16.900 1.00 84.50 89 VAL A N 1
ATOM 641 C CA . VAL A 1 89 ? -9.979 5.845 16.855 1.00 84.50 89 VAL A CA 1
ATOM 642 C C . VAL A 1 89 ? -10.414 5.575 15.418 1.00 84.50 89 VAL A C 1
ATOM 644 O O . VAL A 1 89 ? -11.103 6.395 14.814 1.00 84.50 89 VAL A O 1
ATOM 647 N N . ALA A 1 90 ? -9.991 4.447 14.851 1.00 85.06 90 ALA A N 1
ATOM 648 C CA . ALA A 1 90 ? -10.258 4.096 13.460 1.00 85.06 90 ALA A CA 1
ATOM 649 C C . ALA A 1 90 ? -10.786 2.663 13.346 1.00 85.06 90 ALA A C 1
ATOM 651 O O . ALA A 1 90 ? -10.340 1.777 14.069 1.00 85.06 90 ALA A O 1
ATOM 652 N N . ASP A 1 91 ? -11.709 2.427 12.411 1.00 86.94 91 ASP A N 1
ATOM 653 C CA . ASP A 1 91 ? -12.163 1.078 12.063 1.00 86.94 91 ASP A CA 1
ATOM 654 C C . ASP A 1 91 ? -11.297 0.495 10.942 1.00 86.94 91 ASP A C 1
ATOM 656 O O . ASP A 1 91 ? -11.555 0.700 9.757 1.00 86.94 91 ASP A O 1
ATOM 660 N N . VAL A 1 92 ? -10.270 -0.268 11.314 1.00 87.56 92 VAL A N 1
ATOM 661 C CA . VAL A 1 92 ? -9.431 -0.988 10.341 1.00 87.56 92 VAL A CA 1
ATOM 662 C C . VAL A 1 92 ? -10.204 -2.096 9.609 1.00 87.56 92 VAL A C 1
ATOM 664 O O . VAL A 1 92 ? -9.917 -2.380 8.447 1.00 87.56 92 VAL A O 1
ATOM 667 N N . GLY A 1 93 ? -11.259 -2.646 10.213 1.00 87.12 93 GLY A N 1
ATOM 668 C CA . GLY A 1 93 ? -12.148 -3.601 9.553 1.00 87.12 93 GLY A CA 1
ATOM 669 C C . GLY A 1 93 ? -12.895 -2.976 8.372 1.00 87.12 93 GLY A C 1
ATOM 670 O O . GLY A 1 93 ? -13.181 -3.661 7.391 1.00 87.12 93 GLY A O 1
ATOM 671 N N . HIS A 1 94 ? -13.160 -1.665 8.413 1.00 89.94 94 HIS A N 1
ATOM 672 C CA . HIS A 1 94 ? -13.727 -0.951 7.270 1.00 89.94 94 HIS A CA 1
ATOM 673 C C . HIS A 1 94 ? -12.785 -0.978 6.064 1.00 89.94 94 HIS A C 1
ATOM 675 O O . HIS A 1 94 ? -13.248 -1.223 4.956 1.00 89.94 94 HIS A O 1
ATOM 681 N N . VAL A 1 95 ? -11.471 -0.833 6.270 1.00 92.81 95 VAL A N 1
ATOM 682 C CA . VAL A 1 95 ? -10.474 -0.919 5.188 1.00 92.81 95 VAL A CA 1
ATOM 683 C C . VAL A 1 95 ? -10.534 -2.282 4.493 1.00 92.81 95 VAL A C 1
ATOM 685 O O . VAL A 1 95 ? -10.537 -2.341 3.266 1.00 92.81 95 VAL A O 1
ATOM 688 N N . TYR A 1 96 ? -10.654 -3.371 5.259 1.00 93.00 96 TYR A N 1
ATOM 689 C CA . TYR A 1 96 ? -10.789 -4.717 4.694 1.00 93.00 96 TYR A CA 1
ATOM 690 C C . TYR A 1 96 ? -12.089 -4.888 3.897 1.00 93.00 96 TYR A C 1
ATOM 692 O O . TYR A 1 96 ? -12.076 -5.423 2.791 1.00 93.00 96 TYR A O 1
ATOM 700 N N . ARG A 1 97 ? -13.214 -4.369 4.410 1.00 94.00 97 ARG A N 1
ATOM 701 C CA . ARG A 1 97 ? -14.493 -4.386 3.680 1.00 94.00 97 ARG A CA 1
ATOM 702 C C . ARG A 1 97 ? -14.413 -3.599 2.370 1.00 94.00 97 ARG A C 1
ATOM 704 O O . ARG A 1 97 ? -14.879 -4.099 1.353 1.00 94.00 97 ARG A O 1
ATOM 711 N N . GLN A 1 98 ? -13.771 -2.427 2.371 1.00 95.62 98 GLN A N 1
ATOM 712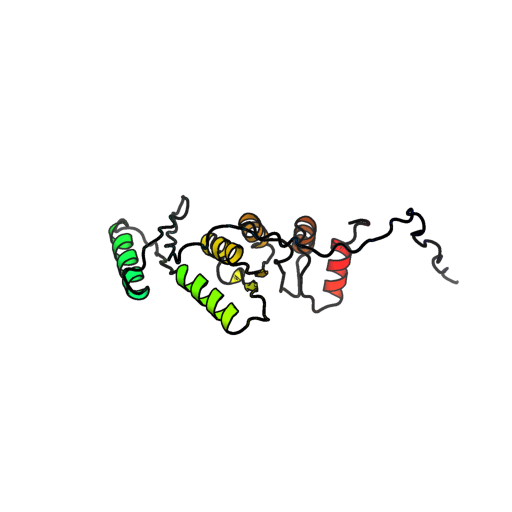 C CA . GLN A 1 98 ? -13.542 -1.644 1.151 1.00 95.62 98 GLN A CA 1
ATOM 713 C C . GLN A 1 98 ? -12.645 -2.390 0.152 1.00 95.62 98 GLN A C 1
ATOM 715 O O . GLN A 1 98 ? -12.910 -2.352 -1.047 1.00 95.62 98 GLN A O 1
ATOM 720 N N . TYR A 1 99 ? -11.610 -3.092 0.626 1.00 96.00 99 TYR A N 1
ATOM 721 C CA . TYR A 1 99 ? -10.776 -3.942 -0.226 1.00 96.00 99 TYR A CA 1
ATOM 722 C C . TYR A 1 99 ? -11.605 -5.051 -0.890 1.00 96.00 99 TYR A C 1
ATOM 724 O O . TYR A 1 99 ? -11.550 -5.209 -2.107 1.00 96.00 99 TYR A O 1
ATOM 732 N N . ASN A 1 100 ? -12.424 -5.772 -0.120 1.00 95.62 100 ASN A N 1
ATOM 733 C CA . ASN A 1 100 ? -13.271 -6.839 -0.661 1.00 95.62 100 ASN A CA 1
ATOM 734 C C . ASN A 1 100 ? -14.287 -6.302 -1.676 1.00 95.62 100 ASN A C 1
ATOM 736 O O . ASN A 1 100 ? -14.421 -6.875 -2.753 1.00 95.62 100 ASN A O 1
ATOM 740 N N . GLN A 1 101 ? -14.924 -5.162 -1.390 1.00 97.06 101 GLN A N 1
ATOM 741 C CA . GLN A 1 101 ? -15.812 -4.495 -2.346 1.00 97.06 101 GLN A CA 1
ATOM 742 C C . GLN A 1 101 ? -15.080 -4.099 -3.633 1.00 97.06 101 GLN A C 1
ATOM 744 O O . GLN A 1 101 ? -15.603 -4.310 -4.721 1.00 97.06 101 GLN A O 1
ATOM 749 N N . TRP A 1 102 ? -13.856 -3.566 -3.546 1.00 97.38 102 TRP A N 1
ATOM 750 C CA . TRP A 1 102 ? -13.053 -3.281 -4.740 1.00 97.38 102 TRP A CA 1
ATOM 751 C C . TRP A 1 102 ? -12.843 -4.541 -5.582 1.00 97.38 102 TRP A C 1
ATOM 753 O O . TRP A 1 102 ? -13.006 -4.502 -6.798 1.00 97.38 102 TRP A O 1
ATOM 763 N N . ARG A 1 103 ? -12.488 -5.665 -4.949 1.00 96.38 103 ARG A N 1
ATOM 764 C CA . ARG A 1 103 ? -12.266 -6.938 -5.651 1.00 96.38 103 ARG A CA 1
ATOM 765 C C . ARG A 1 103 ? -13.546 -7.491 -6.279 1.00 96.38 103 ARG A C 1
ATOM 767 O O . ARG A 1 103 ? -13.462 -8.092 -7.343 1.00 96.38 103 ARG A O 1
ATOM 774 N N . GLU A 1 104 ? -14.696 -7.255 -5.656 1.00 96.94 104 GLU A N 1
ATOM 775 C CA . GLU A 1 104 ? -16.011 -7.635 -6.177 1.00 96.94 104 GLU A CA 1
ATOM 776 C C . GLU A 1 104 ? -16.413 -6.794 -7.400 1.00 96.94 104 GLU A C 1
ATOM 778 O O . GLU A 1 104 ? -16.757 -7.347 -8.442 1.00 96.94 104 GLU A O 1
ATOM 783 N N . TYR A 1 105 ? -16.322 -5.463 -7.310 1.00 98.06 105 TYR A N 1
ATOM 784 C CA . TYR A 1 105 ? -16.776 -4.560 -8.377 1.00 98.06 105 TYR A CA 1
ATOM 785 C C . TYR A 1 105 ? -15.753 -4.354 -9.505 1.00 98.06 105 TYR A C 1
ATOM 787 O O . TYR A 1 105 ? -16.137 -4.018 -10.625 1.00 98.06 105 TYR A O 1
ATOM 795 N N . LEU A 1 106 ? -14.456 -4.536 -9.236 1.00 97.69 106 LEU A N 1
ATOM 796 C CA . LEU A 1 106 ? -13.357 -4.329 -10.187 1.00 97.69 106 LEU A CA 1
ATOM 797 C C . LEU A 1 106 ? -12.407 -5.547 -10.219 1.00 97.69 106 LEU A C 1
ATOM 799 O O . LEU A 1 106 ? -11.216 -5.415 -9.924 1.00 97.69 106 LEU A O 1
ATOM 803 N N . PRO A 1 107 ? -12.886 -6.746 -10.608 1.00 95.19 107 PRO A N 1
ATOM 804 C CA . PRO A 1 107 ? -12.133 -7.997 -10.456 1.00 95.19 107 PRO A CA 1
ATOM 805 C C . PRO A 1 107 ? -10.826 -8.032 -11.263 1.00 95.19 107 PRO A C 1
ATOM 807 O O . PRO A 1 107 ? -9.823 -8.593 -10.810 1.00 95.19 107 PRO A O 1
ATOM 810 N N . ILE A 1 108 ? -10.813 -7.376 -12.428 1.00 97.19 108 ILE A N 1
ATOM 811 C CA . ILE A 1 108 ? -9.644 -7.285 -13.315 1.00 97.19 108 ILE A CA 1
ATOM 812 C C . ILE A 1 108 ? -8.612 -6.245 -12.859 1.00 97.19 108 ILE A C 1
ATOM 814 O O . ILE A 1 108 ? -7.485 -6.253 -13.346 1.00 97.19 108 ILE A O 1
ATOM 818 N N . MET A 1 109 ? -8.982 -5.330 -11.954 1.00 96.00 109 MET A N 1
ATOM 819 C CA . MET A 1 109 ? -8.087 -4.275 -11.481 1.00 96.00 109 MET A CA 1
ATOM 820 C C . MET A 1 109 ? -7.454 -4.677 -10.157 1.00 96.00 109 MET A C 1
ATOM 822 O O . MET A 1 109 ? -8.124 -4.859 -9.136 1.00 96.00 109 MET A O 1
ATOM 826 N N . GLU A 1 110 ? -6.131 -4.762 -10.156 1.00 94.19 110 GLU A N 1
ATOM 827 C CA . GLU A 1 110 ? -5.376 -4.970 -8.934 1.00 94.19 110 GLU A CA 1
ATOM 828 C C . GLU A 1 110 ? -5.257 -3.655 -8.141 1.00 94.19 110 GLU A C 1
ATOM 830 O O . GLU A 1 110 ? -4.760 -2.658 -8.672 1.00 94.19 110 GLU A O 1
ATOM 835 N N . PRO A 1 111 ? -5.706 -3.609 -6.874 1.00 96.69 111 PRO A N 1
ATOM 836 C CA . PRO A 1 111 ? -5.605 -2.401 -6.068 1.00 96.69 111 PRO A CA 1
ATOM 837 C C . PRO A 1 111 ? -4.165 -2.168 -5.594 1.00 96.69 111 PRO A C 1
ATOM 839 O O . PRO A 1 111 ? -3.561 -3.025 -4.946 1.00 96.69 111 PRO A O 1
ATOM 842 N N . PHE A 1 112 ? -3.645 -0.965 -5.848 1.00 98.00 112 PHE A N 1
ATOM 843 C CA . PHE A 1 112 ? -2.386 -0.473 -5.286 1.00 98.00 112 PHE A CA 1
ATOM 844 C C . PHE A 1 112 ? -2.669 0.661 -4.292 1.00 98.00 112 PHE A C 1
ATOM 846 O O . PHE A 1 112 ? -3.066 1.761 -4.680 1.00 98.00 112 PHE A O 1
ATOM 853 N N . TYR A 1 113 ? -2.461 0.411 -2.998 1.00 97.88 113 TYR A N 1
ATOM 854 C CA . TYR A 1 113 ? -2.723 1.390 -1.945 1.00 97.88 113 TYR A CA 1
ATOM 855 C C . TYR A 1 113 ? -1.698 2.526 -1.965 1.00 97.88 113 TYR A C 1
ATOM 857 O O . TYR A 1 113 ? -0.488 2.303 -1.893 1.00 97.88 113 TYR A O 1
ATOM 865 N N . ALA A 1 114 ? -2.181 3.766 -2.022 1.00 97.38 114 ALA A N 1
ATOM 866 C CA . ALA A 1 114 ? -1.337 4.950 -1.954 1.00 97.38 114 ALA A CA 1
ATOM 867 C C . ALA A 1 114 ? -0.898 5.230 -0.510 1.00 97.38 114 ALA A C 1
ATOM 869 O O . ALA A 1 114 ? -1.627 5.845 0.267 1.00 97.38 114 ALA A O 1
ATOM 870 N N . VAL A 1 115 ? 0.329 4.830 -0.164 1.00 96.75 115 VAL A N 1
ATOM 871 C CA . VAL A 1 115 ? 0.841 4.863 1.219 1.00 96.75 115 VAL A CA 1
ATOM 872 C C . VAL A 1 115 ? 0.874 6.281 1.799 1.00 96.75 115 VAL A C 1
ATOM 874 O O . VAL A 1 115 ? 0.587 6.466 2.981 1.00 96.75 115 VAL A O 1
ATOM 877 N N . LYS A 1 116 ? 1.076 7.292 0.944 1.00 94.06 116 LYS A N 1
ATOM 878 C CA . LYS A 1 116 ? 1.007 8.720 1.300 1.00 94.06 116 LYS A CA 1
ATOM 879 C C . LYS A 1 116 ? -0.282 9.141 2.009 1.00 94.06 116 LYS A C 1
ATOM 881 O O . LYS A 1 116 ? -0.270 10.136 2.725 1.00 94.06 116 LYS A O 1
ATOM 886 N N . CYS A 1 117 ? -1.396 8.437 1.786 1.00 92.75 117 CYS A N 1
ATOM 887 C CA . CYS A 1 117 ? -2.681 8.779 2.392 1.00 92.75 117 CYS A CA 1
ATOM 888 C C . CYS A 1 117 ? -2.640 8.580 3.909 1.00 92.75 117 CYS A C 1
ATOM 890 O O . CYS A 1 117 ? -3.124 9.420 4.665 1.00 92.75 117 CYS A O 1
ATOM 892 N N . LYS A 1 118 ? -2.040 7.470 4.349 1.00 92.25 118 LYS A N 1
ATOM 893 C CA . LYS A 1 118 ? -1.798 7.162 5.755 1.00 92.25 118 LYS A CA 1
ATOM 894 C C . LYS A 1 118 ? -0.802 6.016 5.852 1.00 92.25 118 LYS A C 1
ATOM 896 O O . LYS A 1 118 ? -1.098 4.898 5.421 1.00 92.25 118 LYS A O 1
ATOM 901 N N . VAL A 1 119 ? 0.325 6.282 6.504 1.00 89.75 119 VAL A N 1
ATOM 902 C CA . VAL A 1 119 ? 1.295 5.252 6.875 1.00 89.75 119 VAL A CA 1
ATOM 903 C C . VAL A 1 119 ? 0.940 4.754 8.273 1.00 89.75 119 VAL A C 1
ATOM 905 O O . VAL A 1 119 ? 1.205 5.420 9.270 1.00 89.75 119 VAL A O 1
ATOM 908 N N . ALA A 1 120 ? 0.238 3.626 8.343 1.00 91.56 120 ALA A N 1
ATOM 909 C CA .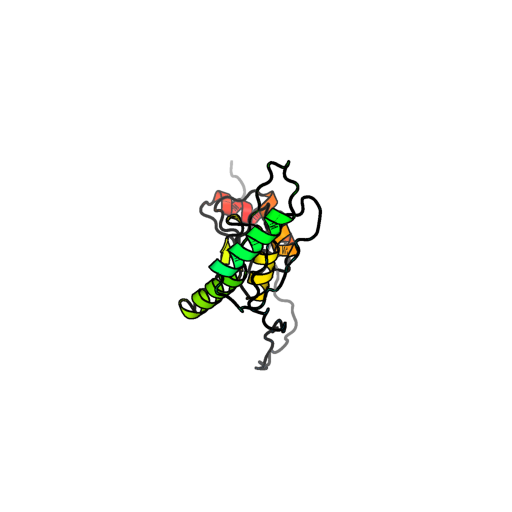 ALA A 1 120 ? -0.110 2.962 9.595 1.00 91.56 120 ALA A CA 1
ATOM 910 C C . ALA A 1 120 ? 0.243 1.474 9.465 1.00 91.56 120 ALA A C 1
ATOM 912 O O . ALA A 1 120 ? -0.339 0.823 8.595 1.00 91.56 120 ALA A O 1
ATOM 913 N N . PRO A 1 121 ? 1.149 0.924 10.299 1.00 91.69 121 PRO A N 1
ATOM 914 C CA . PRO A 1 121 ? 1.609 -0.462 10.173 1.00 91.69 121 PRO A CA 1
ATOM 915 C C . PRO A 1 121 ? 0.466 -1.475 10.080 1.00 91.69 121 PRO A C 1
ATOM 917 O O . PRO A 1 121 ? 0.475 -2.322 9.198 1.00 91.69 121 PRO A O 1
ATOM 920 N N . VAL A 1 122 ? -0.581 -1.297 10.893 1.00 91.25 122 VAL A N 1
ATOM 921 C CA . VAL A 1 122 ? -1.765 -2.170 10.888 1.00 91.25 122 VAL A CA 1
ATOM 922 C C . VAL A 1 122 ? -2.537 -2.147 9.559 1.00 91.25 122 VAL A C 1
ATOM 924 O O . VAL A 1 122 ? -3.065 -3.170 9.138 1.00 91.25 122 VAL A O 1
ATOM 927 N N . ILE A 1 123 ? -2.581 -1.003 8.863 1.00 93.81 123 ILE A N 1
ATOM 928 C CA . ILE A 1 123 ? -3.218 -0.888 7.541 1.00 93.81 123 ILE A CA 1
ATOM 929 C C . ILE A 1 123 ? -2.334 -1.546 6.478 1.00 93.81 123 ILE A C 1
ATOM 931 O O . ILE A 1 123 ? -2.849 -2.243 5.607 1.00 93.81 123 ILE A O 1
ATOM 935 N N . LEU A 1 124 ? -1.014 -1.338 6.550 1.00 95.50 124 LEU A N 1
ATOM 936 C CA . LEU A 1 124 ? -0.065 -1.939 5.611 1.00 95.50 124 LEU A CA 1
ATOM 937 C C . LEU A 1 124 ? -0.074 -3.467 5.720 1.00 95.50 124 LEU A C 1
ATOM 939 O O . LEU A 1 124 ? -0.191 -4.141 4.705 1.00 95.50 124 LEU A O 1
ATOM 943 N N . GLU A 1 125 ? -0.023 -4.008 6.936 1.00 94.50 125 GLU A N 1
ATOM 944 C CA . GLU A 1 125 ? -0.059 -5.450 7.194 1.00 94.50 125 GLU A CA 1
ATOM 945 C C . GLU A 1 125 ? -1.389 -6.075 6.753 1.00 94.50 125 GLU A C 1
ATOM 947 O O . GLU A 1 125 ? -1.389 -7.117 6.094 1.00 94.50 125 GLU A O 1
ATOM 952 N N . LEU A 1 126 ? -2.518 -5.417 7.050 1.00 95.12 126 LEU A N 1
ATOM 953 C CA . LEU A 1 126 ? -3.840 -5.856 6.599 1.00 95.12 126 LEU A CA 1
ATOM 954 C C . LEU A 1 126 ? -3.909 -5.941 5.070 1.00 95.12 126 LEU A C 1
ATOM 956 O O . LEU A 1 126 ? -4.300 -6.971 4.528 1.00 95.12 126 LEU A O 1
ATOM 960 N N . LEU A 1 127 ? -3.546 -4.861 4.373 1.00 96.50 127 LEU A N 1
ATOM 961 C CA . LEU A 1 127 ? -3.642 -4.791 2.914 1.00 96.50 127 LEU A CA 1
ATOM 962 C C . LEU A 1 127 ? -2.629 -5.712 2.227 1.00 96.50 127 LEU A C 1
ATOM 964 O O . LEU A 1 127 ? -2.957 -6.304 1.202 1.00 96.50 127 LEU A O 1
ATOM 968 N N . MET A 1 128 ? -1.438 -5.883 2.807 1.00 96.19 128 MET A N 1
ATOM 969 C CA . MET A 1 128 ? -0.434 -6.836 2.332 1.00 96.19 128 MET A CA 1
ATOM 970 C C . MET A 1 128 ? -0.988 -8.261 2.395 1.00 96.19 128 MET A C 1
ATOM 972 O O . MET A 1 128 ? -0.990 -8.951 1.377 1.00 96.19 128 MET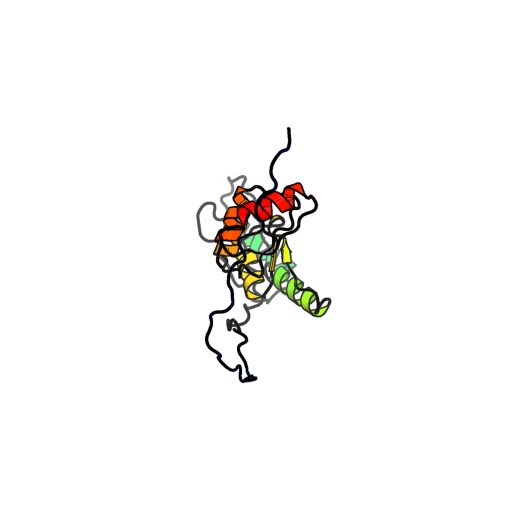 A O 1
ATOM 976 N N . ARG A 1 129 ? -1.540 -8.672 3.547 1.00 94.94 129 ARG A N 1
ATOM 977 C CA . ARG A 1 129 ? -2.147 -10.003 3.720 1.00 94.94 129 ARG A CA 1
ATOM 978 C C . ARG A 1 129 ? -3.387 -10.207 2.860 1.00 94.94 129 ARG A C 1
ATOM 980 O O . ARG A 1 129 ? -3.620 -11.313 2.394 1.00 94.94 129 ARG A O 1
ATOM 987 N N . ALA A 1 130 ? -4.161 -9.149 2.627 1.00 94.56 130 ALA A N 1
ATOM 988 C CA . ALA A 1 130 ? -5.287 -9.187 1.701 1.00 94.56 130 ALA A CA 1
ATOM 989 C C . ALA A 1 130 ? -4.839 -9.327 0.233 1.00 94.56 130 ALA A C 1
ATOM 991 O O . ALA A 1 130 ? -5.652 -9.675 -0.614 1.00 94.56 130 ALA A O 1
ATOM 992 N N . GLY A 1 131 ? -3.561 -9.079 -0.075 1.00 95.00 131 GLY A N 1
ATOM 993 C CA . GLY A 1 131 ? -2.985 -9.226 -1.409 1.00 95.00 131 GLY A CA 1
ATOM 994 C C . GLY A 1 131 ? -2.937 -7.934 -2.230 1.00 95.00 131 GLY A C 1
ATOM 995 O O . GLY A 1 131 ? -2.749 -8.007 -3.443 1.00 95.00 131 GLY A O 1
ATOM 996 N N . ALA A 1 132 ? -3.101 -6.756 -1.623 1.00 97.31 132 ALA A N 1
ATOM 997 C CA . ALA A 1 132 ? -2.954 -5.470 -2.308 1.00 97.31 132 ALA A CA 1
ATOM 998 C C . ALA A 1 132 ? -1.493 -5.173 -2.700 1.00 97.31 132 ALA A C 1
ATOM 1000 O O . ALA A 1 132 ? -0.548 -5.625 -2.051 1.00 97.31 132 ALA A O 1
ATOM 1001 N N . GLY A 1 133 ? -1.310 -4.364 -3.744 1.00 98.00 133 GLY A N 1
ATOM 1002 C CA . GLY A 1 133 ? -0.043 -3.689 -4.025 1.00 98.00 133 GLY A CA 1
ATOM 1003 C C . GLY A 1 133 ? 0.088 -2.362 -3.272 1.00 98.00 133 GLY A C 1
ATOM 1004 O O . GLY A 1 133 ? -0.853 -1.889 -2.630 1.00 98.00 133 GLY A O 1
ATOM 1005 N N . PHE A 1 134 ? 1.248 -1.715 -3.386 1.00 98.38 134 PHE A N 1
ATOM 1006 C CA . PHE A 1 134 ? 1.552 -0.455 -2.707 1.00 98.38 134 PHE A CA 1
ATOM 1007 C C . PHE A 1 134 ? 2.195 0.566 -3.638 1.00 98.38 134 PHE A C 1
ATOM 1009 O O . PHE A 1 134 ? 3.117 0.262 -4.393 1.00 98.38 134 PHE A O 1
ATOM 1016 N N . ILE A 1 135 ? 1.755 1.816 -3.525 1.00 97.81 135 ILE A N 1
ATOM 1017 C CA . ILE A 1 135 ? 2.418 2.970 -4.126 1.00 97.81 135 ILE A CA 1
ATOM 1018 C C . ILE A 1 135 ? 3.217 3.667 -3.032 1.00 97.81 135 ILE A C 1
ATOM 1020 O O . ILE A 1 135 ? 2.633 4.276 -2.132 1.00 97.81 135 ILE A O 1
ATOM 1024 N N . ALA A 1 136 ? 4.543 3.588 -3.125 1.00 96.75 136 ALA A N 1
ATOM 1025 C CA . ALA A 1 136 ? 5.449 4.045 -2.079 1.00 96.75 136 ALA A CA 1
ATOM 1026 C C . ALA A 1 136 ? 6.503 5.022 -2.610 1.00 96.75 136 ALA A C 1
ATOM 1028 O O . ALA A 1 136 ? 7.116 4.839 -3.664 1.00 96.75 136 ALA A O 1
ATOM 1029 N N . SER A 1 137 ? 6.736 6.078 -1.841 1.00 93.38 137 SER A N 1
ATOM 1030 C CA . SER A 1 137 ? 7.839 7.010 -2.028 1.00 93.38 137 SER A CA 1
ATOM 1031 C C . SER A 1 137 ? 9.102 6.568 -1.292 1.00 93.38 137 SER A C 1
ATOM 1033 O O . SER A 1 137 ? 9.123 5.548 -0.611 1.00 93.38 137 SER A O 1
ATOM 1035 N N . LYS A 1 138 ? 10.168 7.371 -1.385 1.00 91.75 138 LYS A N 1
ATOM 1036 C CA . LYS A 1 138 ? 11.427 7.107 -0.679 1.00 91.75 138 LYS A CA 1
ATOM 1037 C C . LYS A 1 138 ? 11.270 6.941 0.829 1.00 91.75 138 LYS A C 1
ATOM 1039 O O . LYS A 1 138 ? 11.899 6.061 1.393 1.00 91.75 138 LYS A O 1
ATOM 1044 N N . TRP A 1 139 ? 10.438 7.765 1.454 1.00 91.44 139 TRP A N 1
ATOM 1045 C CA . TRP A 1 139 ? 10.250 7.763 2.907 1.00 91.44 139 TRP A CA 1
ATOM 1046 C C . TRP A 1 139 ? 9.311 6.649 3.390 1.00 91.44 139 TRP A C 1
ATOM 1048 O O . TRP A 1 139 ? 9.219 6.371 4.581 1.00 91.44 139 TRP A O 1
ATOM 1058 N N . GLU A 1 140 ? 8.596 6.021 2.460 1.00 95.56 140 GLU A N 1
ATOM 1059 C CA . GLU A 1 140 ? 7.576 5.008 2.741 1.00 95.56 140 GLU A CA 1
ATOM 1060 C C . GLU A 1 140 ? 8.058 3.602 2.382 1.00 95.56 140 GLU A C 1
ATOM 1062 O O . GLU A 1 140 ? 7.560 2.633 2.945 1.00 95.56 140 GLU A O 1
ATOM 1067 N N . LEU A 1 141 ? 9.025 3.483 1.465 1.00 95.50 141 LEU A N 1
ATOM 1068 C CA . LEU A 1 141 ? 9.485 2.204 0.932 1.00 95.50 141 LEU A CA 1
ATOM 1069 C C . LEU A 1 141 ? 9.944 1.245 2.036 1.00 95.50 141 LEU A C 1
ATOM 1071 O O . LEU A 1 141 ? 9.486 0.108 2.062 1.00 95.50 141 LEU A O 1
ATOM 1075 N N . ASP A 1 142 ? 10.765 1.711 2.978 1.00 95.62 142 ASP A N 1
ATOM 1076 C CA . ASP A 1 142 ? 11.260 0.861 4.068 1.00 95.62 142 ASP A CA 1
ATOM 1077 C C . ASP A 1 142 ? 10.127 0.379 4.983 1.00 95.62 142 ASP A C 1
ATOM 1079 O O . ASP A 1 142 ? 10.146 -0.760 5.432 1.00 95.62 142 ASP A O 1
ATOM 1083 N N . GLN A 1 143 ? 9.097 1.200 5.207 1.00 95.81 143 GLN A N 1
ATOM 1084 C CA . GLN A 1 143 ? 7.938 0.824 6.026 1.00 95.81 143 GLN A CA 1
ATOM 1085 C C . GLN A 1 143 ? 7.070 -0.231 5.327 1.00 95.81 143 GLN A C 1
ATOM 1087 O O . GLN A 1 143 ? 6.563 -1.146 5.970 1.00 95.81 143 GLN A O 1
ATOM 1092 N N . VAL A 1 144 ? 6.921 -0.124 4.005 1.00 96.88 144 VAL A N 1
ATOM 1093 C CA . VAL A 1 144 ? 6.188 -1.101 3.187 1.00 96.88 144 VAL A CA 1
ATOM 1094 C C . VAL A 1 144 ? 6.948 -2.427 3.101 1.00 96.88 144 VAL A C 1
ATOM 1096 O O . VAL A 1 144 ? 6.343 -3.487 3.242 1.00 96.88 144 VAL A O 1
ATOM 1099 N N . LEU A 1 145 ? 8.272 -2.380 2.928 1.00 96.31 145 LEU A N 1
ATOM 1100 C CA . LEU A 1 145 ? 9.126 -3.571 2.937 1.00 96.31 145 LEU A CA 1
ATOM 1101 C C . LEU A 1 145 ? 9.156 -4.233 4.320 1.00 96.31 145 LEU A C 1
ATOM 1103 O O . LEU A 1 145 ? 9.033 -5.451 4.410 1.00 96.31 145 LEU A O 1
ATOM 1107 N N . ALA A 1 146 ? 9.243 -3.447 5.397 1.00 95.38 146 ALA A N 1
ATOM 1108 C CA . ALA A 1 146 ? 9.192 -3.952 6.770 1.00 95.38 146 ALA A CA 1
ATOM 1109 C C . ALA A 1 146 ? 7.847 -4.617 7.107 1.00 95.38 146 ALA A C 1
ATOM 1111 O O . ALA A 1 146 ? 7.812 -5.544 7.910 1.00 95.38 146 ALA A O 1
ATOM 1112 N N . ALA A 1 147 ? 6.753 -4.193 6.465 1.00 94.00 147 ALA A N 1
ATOM 1113 C CA . ALA A 1 147 ? 5.455 -4.860 6.567 1.00 94.00 147 ALA A CA 1
ATOM 1114 C C . ALA A 1 147 ? 5.388 -6.198 5.800 1.00 94.00 147 ALA A C 1
ATOM 1116 O O . ALA A 1 147 ? 4.359 -6.865 5.853 1.00 94.00 147 ALA A O 1
ATOM 1117 N N . GLY A 1 148 ? 6.446 -6.595 5.082 1.00 94.94 148 GLY A N 1
ATOM 1118 C CA . GLY A 1 148 ? 6.522 -7.855 4.335 1.00 94.94 148 GLY A CA 1
ATOM 1119 C C . GLY A 1 148 ? 5.955 -7.791 2.915 1.00 94.94 148 GLY A C 1
ATOM 1120 O O . GLY A 1 148 ? 5.678 -8.831 2.320 1.00 94.94 148 GLY A O 1
ATOM 1121 N N . ALA A 1 149 ? 5.754 -6.596 2.351 1.00 96.44 149 ALA A N 1
ATOM 1122 C CA . ALA A 1 149 ? 5.225 -6.465 0.998 1.00 96.44 149 ALA A CA 1
ATOM 1123 C C . ALA A 1 149 ? 6.196 -7.023 -0.058 1.00 96.44 149 ALA A C 1
ATOM 1125 O O . ALA A 1 149 ? 7.392 -6.727 -0.048 1.00 96.44 149 ALA A O 1
ATOM 1126 N N . ASN A 1 150 ? 5.662 -7.772 -1.026 1.00 96.56 150 ASN A N 1
ATOM 1127 C CA . ASN A 1 150 ? 6.432 -8.265 -2.165 1.00 96.56 150 ASN A CA 1
ATOM 1128 C C . ASN A 1 150 ? 6.908 -7.083 -3.041 1.00 96.56 150 ASN A C 1
ATOM 1130 O O . ASN A 1 150 ? 6.053 -6.355 -3.557 1.00 96.56 150 ASN A O 1
ATOM 1134 N N . PRO A 1 151 ? 8.224 -6.912 -3.296 1.00 97.00 151 PRO A N 1
ATOM 1135 C CA . PRO A 1 151 ? 8.752 -5.842 -4.148 1.00 97.00 151 PRO A CA 1
ATOM 1136 C C . PRO A 1 151 ? 8.142 -5.770 -5.553 1.00 97.00 151 PRO A C 1
ATOM 1138 O O . PRO A 1 151 ? 8.060 -4.684 -6.130 1.00 97.00 151 PRO A O 1
ATOM 1141 N N . ALA A 1 152 ? 7.668 -6.897 -6.097 1.00 96.62 152 ALA A N 1
ATOM 1142 C CA . ALA A 1 152 ? 6.971 -6.945 -7.383 1.00 96.62 152 ALA A CA 1
ATOM 1143 C C . ALA A 1 152 ? 5.608 -6.228 -7.362 1.00 96.62 152 ALA A C 1
ATOM 1145 O O . ALA A 1 152 ? 5.143 -5.776 -8.405 1.00 96.62 152 ALA A O 1
ATOM 1146 N N . LYS A 1 153 ? 4.993 -6.085 -6.180 1.00 97.12 153 LYS A N 1
ATOM 1147 C CA . LYS A 1 153 ? 3.718 -5.383 -5.960 1.00 97.12 153 LYS A CA 1
ATOM 1148 C C . LYS A 1 153 ? 3.919 -3.986 -5.370 1.00 97.12 153 LYS A C 1
ATOM 1150 O O . LYS A 1 153 ? 2.978 -3.390 -4.852 1.00 97.12 153 LYS A O 1
ATOM 1155 N N . ILE A 1 154 ? 5.137 -3.451 -5.431 1.00 98.19 154 ILE A N 1
ATOM 1156 C CA . ILE A 1 154 ? 5.443 -2.078 -5.032 1.00 98.19 154 ILE A CA 1
ATOM 1157 C C . ILE A 1 154 ? 5.716 -1.262 -6.291 1.00 98.19 154 ILE A C 1
ATOM 1159 O O . ILE A 1 154 ? 6.472 -1.679 -7.169 1.00 98.19 154 ILE A O 1
ATOM 1163 N N . MET A 1 155 ? 5.132 -0.070 -6.364 1.00 96.88 155 MET A N 1
ATOM 1164 C CA . MET A 1 155 ? 5.406 0.882 -7.431 1.00 96.88 155 MET A CA 1
ATOM 1165 C C . MET A 1 155 ? 5.713 2.278 -6.908 1.00 96.88 155 MET A C 1
ATOM 1167 O O . MET A 1 155 ? 5.219 2.700 -5.862 1.00 96.88 155 MET A O 1
ATOM 1171 N N . ASN A 1 156 ? 6.462 3.048 -7.695 1.00 96.12 156 ASN A N 1
ATOM 1172 C CA . ASN A 1 156 ? 6.538 4.493 -7.508 1.00 96.12 156 ASN A CA 1
ATOM 1173 C C . ASN A 1 156 ? 5.768 5.222 -8.604 1.00 96.12 156 ASN A C 1
ATOM 1175 O O . ASN A 1 156 ? 6.190 5.232 -9.759 1.00 96.12 156 ASN A O 1
ATOM 1179 N N . ALA A 1 157 ? 4.674 5.878 -8.226 1.00 96.00 157 ALA A N 1
ATOM 1180 C CA . ALA A 1 157 ? 3.861 6.662 -9.150 1.00 96.00 157 ALA A CA 1
ATOM 1181 C C . ALA A 1 157 ? 4.338 8.119 -9.328 1.00 96.00 157 ALA A C 1
ATOM 1183 O O . ALA A 1 157 ? 3.700 8.875 -10.059 1.00 96.00 157 ALA A O 1
ATOM 1184 N N . LYS A 1 158 ? 5.430 8.552 -8.676 1.00 92.75 158 LYS A N 1
ATOM 1185 C CA . LYS A 1 158 ? 5.978 9.902 -8.878 1.00 92.75 158 LYS A CA 1
ATOM 1186 C C . LYS A 1 158 ? 6.696 9.991 -10.233 1.00 92.75 158 LYS A C 1
ATOM 1188 O O . LYS A 1 158 ? 7.629 9.211 -10.446 1.00 92.75 158 LYS A O 1
ATOM 1193 N N . PRO A 1 159 ? 6.362 10.972 -11.093 1.00 93.62 159 PRO A N 1
ATOM 1194 C CA . PRO A 1 159 ? 7.014 11.137 -12.392 1.00 93.62 159 PRO A CA 1
ATOM 1195 C C . PRO A 1 159 ? 8.507 11.445 -12.253 1.00 93.62 159 PRO A C 1
ATOM 1197 O O . PRO A 1 159 ? 9.320 10.877 -12.971 1.00 93.62 159 PRO A O 1
ATOM 1200 N N . ASN A 1 160 ? 8.882 12.242 -11.249 1.00 93.12 160 ASN A N 1
ATOM 1201 C CA . ASN A 1 160 ? 10.251 12.659 -10.969 1.00 93.12 160 ASN A CA 1
ATOM 1202 C C . ASN A 1 160 ? 10.784 12.050 -9.660 1.00 93.12 160 ASN A C 1
ATOM 1204 O O . ASN A 1 160 ? 10.386 12.406 -8.550 1.00 93.12 160 ASN A O 1
ATOM 1208 N N . LYS A 1 161 ? 11.725 11.111 -9.767 1.00 93.19 161 LYS A N 1
ATOM 1209 C CA . LYS A 1 161 ? 12.288 10.393 -8.618 1.00 93.19 161 LYS A CA 1
ATOM 1210 C C . LYS A 1 161 ? 13.685 10.916 -8.285 1.00 93.19 161 LYS A C 1
ATOM 1212 O O . LYS A 1 161 ? 14.486 11.181 -9.194 1.00 93.19 161 LYS A O 1
ATOM 1217 N N . PRO A 1 162 ? 14.020 11.062 -6.988 1.00 92.88 162 PRO A N 1
ATOM 1218 C CA . PRO A 1 162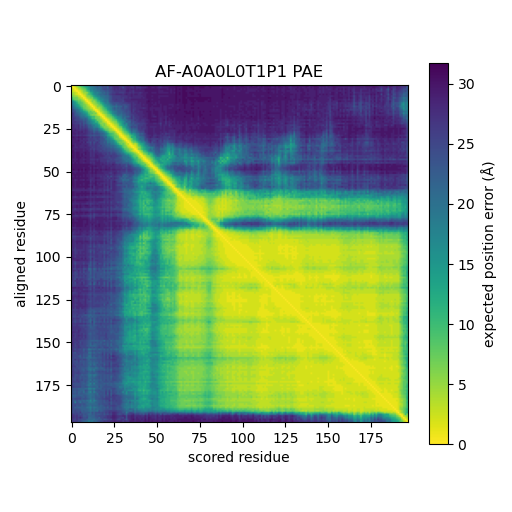 ? 15.393 11.326 -6.597 1.00 92.88 162 PRO A CA 1
ATOM 1219 C C . PRO A 1 162 ? 16.250 10.096 -6.919 1.00 92.88 162 PRO A C 1
ATOM 1221 O O . PRO A 1 162 ? 15.813 8.957 -6.755 1.00 92.88 162 PRO A O 1
ATOM 1224 N N . VAL A 1 163 ? 17.499 10.310 -7.334 1.00 93.38 163 VAL A N 1
ATOM 1225 C CA . VAL A 1 163 ? 18.442 9.221 -7.663 1.00 93.38 163 VAL A CA 1
ATOM 1226 C C . VAL A 1 163 ? 18.623 8.261 -6.478 1.00 93.38 163 VAL A C 1
ATOM 1228 O O . VAL A 1 163 ? 18.738 7.052 -6.659 1.00 93.38 163 VAL A O 1
ATOM 1231 N N . SER A 1 164 ? 18.575 8.786 -5.251 1.00 92.88 164 SER A N 1
ATOM 1232 C CA . SER A 1 164 ? 18.626 7.995 -4.017 1.00 92.88 164 SER A CA 1
ATOM 1233 C C . SER A 1 164 ? 17.413 7.083 -3.812 1.00 92.88 164 SER A C 1
ATOM 1235 O O . SER A 1 164 ? 17.534 6.098 -3.091 1.00 92.88 164 SER A O 1
ATOM 1237 N N . TYR A 1 165 ? 16.255 7.389 -4.407 1.00 94.31 165 TYR A N 1
ATOM 1238 C CA . TYR A 1 165 ? 15.128 6.456 -4.459 1.00 94.31 165 TYR A CA 1
ATOM 1239 C C . TYR A 1 165 ? 15.390 5.360 -5.481 1.00 94.31 165 TYR A C 1
ATOM 1241 O O . TYR A 1 165 ? 15.225 4.194 -5.164 1.00 94.31 165 TYR A O 1
ATOM 1249 N N . LEU A 1 166 ? 15.819 5.724 -6.693 1.00 94.75 166 LEU A N 1
ATOM 1250 C CA . LEU A 1 166 ? 16.028 4.758 -7.774 1.00 94.75 166 LEU A CA 1
ATOM 1251 C C . LEU A 1 166 ? 17.053 3.680 -7.395 1.00 94.75 166 LEU A C 1
ATOM 1253 O O . LEU A 1 166 ? 16.816 2.505 -7.653 1.00 94.75 166 LEU A O 1
ATOM 1257 N N . ARG A 1 167 ? 18.140 4.067 -6.712 1.00 93.69 167 ARG A N 1
ATOM 1258 C CA . ARG A 1 167 ? 19.134 3.124 -6.169 1.00 93.69 167 ARG A CA 1
ATOM 1259 C C . ARG A 1 167 ? 18.548 2.196 -5.105 1.00 93.69 167 ARG A C 1
ATOM 1261 O O . ARG A 1 167 ? 18.781 0.998 -5.159 1.00 93.69 167 ARG A O 1
ATOM 1268 N N . GLN A 1 168 ? 17.781 2.743 -4.160 1.00 93.69 168 GLN A N 1
ATOM 1269 C CA . GLN A 1 168 ? 17.135 1.959 -3.102 1.00 93.69 168 GLN A CA 1
ATOM 1270 C C . GLN A 1 168 ? 16.109 0.986 -3.692 1.00 93.69 168 GLN A C 1
ATOM 1272 O O . GLN A 1 168 ? 16.144 -0.197 -3.395 1.00 93.69 168 GLN A O 1
ATOM 1277 N N . ALA A 1 169 ? 15.255 1.465 -4.597 1.00 93.62 169 ALA A N 1
ATOM 1278 C CA . ALA A 1 169 ? 14.282 0.644 -5.304 1.00 93.62 169 ALA A CA 1
ATOM 1279 C C . ALA A 1 169 ? 14.959 -0.492 -6.084 1.00 93.62 169 ALA A C 1
ATOM 1281 O O . ALA A 1 169 ? 14.500 -1.625 -6.006 1.00 93.62 169 ALA A O 1
ATOM 1282 N N . ALA A 1 170 ? 16.067 -0.217 -6.783 1.00 93.25 170 ALA A N 1
ATOM 1283 C CA . ALA A 1 170 ? 16.843 -1.251 -7.465 1.00 93.25 170 ALA A CA 1
ATOM 1284 C C . ALA A 1 170 ? 17.409 -2.290 -6.481 1.00 93.25 170 ALA A C 1
ATOM 1286 O O . ALA A 1 170 ? 17.209 -3.483 -6.691 1.00 93.25 170 ALA A O 1
ATOM 1287 N N . ALA A 1 171 ? 18.032 -1.846 -5.384 1.00 93.31 171 ALA A N 1
ATOM 1288 C CA . ALA A 1 171 ? 18.588 -2.730 -4.357 1.00 93.31 171 ALA A CA 1
ATOM 1289 C C . ALA A 1 171 ? 17.520 -3.591 -3.654 1.00 93.31 171 ALA A C 1
ATOM 1291 O O . ALA A 1 171 ? 17.786 -4.733 -3.300 1.00 93.31 171 ALA A O 1
ATOM 1292 N N . SER A 1 172 ? 16.305 -3.065 -3.482 1.00 93.69 172 SER A N 1
ATOM 1293 C CA . SER A 1 172 ? 15.175 -3.777 -2.873 1.00 93.69 172 SER A CA 1
ATOM 1294 C C . SER A 1 172 ? 14.339 -4.590 -3.872 1.00 93.69 172 SER A C 1
ATOM 1296 O O . SER A 1 172 ? 13.304 -5.128 -3.491 1.00 93.69 172 SER A O 1
ATOM 1298 N N . GLY A 1 173 ? 14.720 -4.652 -5.153 1.00 93.88 173 GLY A N 1
ATOM 1299 C CA . GLY A 1 173 ? 13.980 -5.397 -6.180 1.00 93.88 173 GLY A CA 1
ATOM 1300 C C . GLY A 1 173 ? 12.674 -4.741 -6.658 1.00 93.88 173 GLY A C 1
ATOM 1301 O O . GLY A 1 173 ? 11.886 -5.375 -7.358 1.00 93.88 173 GLY A O 1
ATOM 1302 N N . VAL A 1 174 ? 12.431 -3.469 -6.328 1.00 95.44 174 VAL A N 1
ATOM 1303 C CA . VAL A 1 174 ? 11.255 -2.709 -6.775 1.00 95.44 174 VAL A CA 1
ATOM 1304 C C . VAL A 1 174 ? 11.457 -2.227 -8.209 1.00 95.44 174 VAL A C 1
ATOM 1306 O O . VAL A 1 174 ? 12.270 -1.339 -8.504 1.00 95.44 174 VAL A O 1
ATOM 1309 N N . ARG A 1 175 ? 10.686 -2.818 -9.128 1.00 93.88 175 ARG A N 1
ATOM 1310 C CA . ARG A 1 175 ? 10.858 -2.601 -10.571 1.00 93.88 175 ARG A CA 1
ATOM 1311 C C . ARG A 1 175 ? 9.869 -1.613 -11.185 1.00 93.88 175 ARG A C 1
ATOM 1313 O O . ARG A 1 175 ? 10.273 -0.870 -12.085 1.00 93.88 175 ARG A O 1
ATOM 1320 N N . LEU A 1 176 ? 8.635 -1.555 -10.689 1.00 95.56 176 LEU A N 1
ATOM 1321 C CA . LEU A 1 176 ? 7.548 -0.786 -11.295 1.00 95.56 176 LEU A CA 1
ATOM 1322 C C . LEU A 1 176 ? 7.613 0.704 -10.918 1.00 95.56 176 LEU A C 1
ATOM 1324 O O . LEU A 1 176 ? 7.688 1.071 -9.746 1.00 95.56 176 LEU A O 1
ATOM 1328 N N . MET A 1 177 ? 7.594 1.589 -11.914 1.00 95.81 177 MET A N 1
ATOM 1329 C CA . MET A 1 177 ? 7.584 3.039 -11.703 1.00 95.81 177 MET A CA 1
ATOM 1330 C C . MET A 1 177 ? 7.050 3.793 -12.918 1.00 95.81 177 MET A C 1
ATOM 1332 O O . MET A 1 177 ? 7.141 3.300 -14.039 1.00 95.81 177 MET A O 1
ATOM 1336 N N . THR A 1 178 ? 6.548 5.006 -12.700 1.00 96.69 178 THR A N 1
ATOM 1337 C CA . THR A 1 178 ? 6.145 5.930 -13.770 1.00 96.69 178 THR A CA 1
ATOM 1338 C C . THR A 1 178 ? 7.299 6.844 -14.184 1.00 96.69 178 THR A C 1
ATOM 1340 O O . THR A 1 178 ? 8.265 7.022 -13.441 1.00 96.69 178 THR A O 1
ATOM 1343 N N . PHE A 1 179 ? 7.214 7.440 -15.368 1.00 96.31 179 PHE A N 1
ATOM 1344 C CA . PHE A 1 179 ? 8.076 8.529 -15.831 1.00 96.31 179 PHE A CA 1
ATOM 1345 C C . PHE A 1 179 ? 7.329 9.312 -16.915 1.00 96.31 179 PHE A C 1
ATOM 1347 O O . PHE A 1 179 ? 6.467 8.755 -17.588 1.00 96.31 179 PHE A O 1
ATOM 1354 N N . ASP A 1 180 ? 7.650 10.590 -17.078 1.00 96.25 180 ASP A N 1
ATOM 1355 C CA . ASP A 1 180 ? 7.015 11.484 -18.059 1.00 96.25 180 ASP A CA 1
ATOM 1356 C C . ASP A 1 180 ? 8.027 12.318 -18.864 1.00 96.25 180 ASP A C 1
ATOM 1358 O O . ASP A 1 180 ? 7.649 13.064 -19.763 1.00 96.25 180 ASP A O 1
ATOM 1362 N N . THR A 1 181 ? 9.326 12.185 -18.576 1.00 96.62 181 THR A N 1
ATOM 1363 C CA . THR A 1 181 ? 10.392 12.943 -19.242 1.0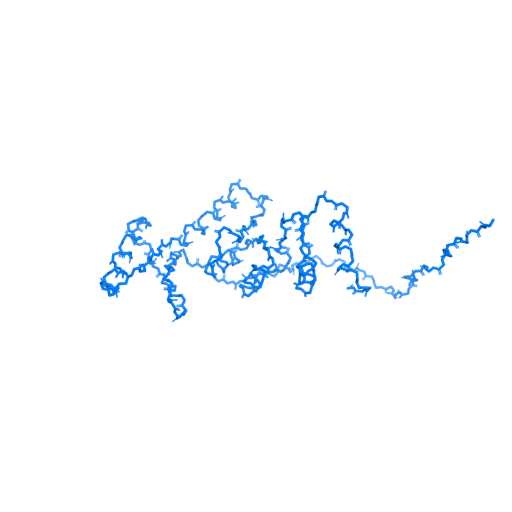0 96.62 181 THR A CA 1
ATOM 1364 C C . THR A 1 181 ? 11.569 12.054 -19.633 1.00 96.62 181 THR A C 1
ATOM 1366 O O . THR A 1 181 ? 11.917 11.092 -18.944 1.00 96.62 181 THR A O 1
ATOM 1369 N N . VAL A 1 182 ? 12.259 12.428 -20.715 1.00 96.44 182 VAL A N 1
ATOM 1370 C CA . VAL A 1 182 ? 13.502 11.767 -21.160 1.00 96.44 182 VAL A CA 1
ATOM 1371 C C . VAL A 1 182 ? 14.600 11.871 -20.094 1.00 96.44 182 VAL A C 1
ATOM 1373 O O . VAL A 1 182 ? 15.365 10.932 -19.883 1.00 96.44 182 VAL A O 1
ATOM 1376 N N . GLY A 1 183 ? 14.654 12.990 -19.365 1.00 95.12 183 GLY A N 1
ATOM 1377 C CA . GLY A 1 183 ? 15.584 13.164 -18.247 1.00 95.12 183 GLY A CA 1
ATOM 1378 C C . GLY A 1 183 ? 15.358 12.147 -17.125 1.00 95.12 183 GLY A C 1
ATOM 1379 O O . GLY A 1 183 ? 16.323 11.631 -16.557 1.00 95.12 183 GLY A O 1
ATOM 1380 N N . GLU A 1 184 ? 14.101 11.807 -16.828 1.00 96.06 184 GLU A N 1
ATOM 1381 C CA . GLU A 1 184 ? 13.781 10.734 -15.888 1.00 96.06 184 GLU A CA 1
ATOM 1382 C C . GLU A 1 184 ? 14.242 9.371 -16.411 1.00 96.06 184 GLU A C 1
ATOM 1384 O O . GLU A 1 184 ? 14.875 8.621 -15.666 1.00 96.06 184 GLU A O 1
ATOM 1389 N N . LEU A 1 185 ? 14.005 9.079 -17.694 1.00 94.69 185 LEU A N 1
ATOM 1390 C CA . LEU A 1 185 ? 14.440 7.831 -18.321 1.00 94.69 185 LEU A CA 1
ATOM 1391 C C . LEU A 1 185 ? 15.963 7.652 -18.226 1.00 94.69 185 LEU A C 1
ATOM 1393 O O . LEU A 1 185 ? 16.427 6.607 -17.776 1.00 94.69 185 LEU A O 1
ATOM 1397 N N . HIS A 1 186 ? 16.748 8.693 -18.527 1.00 95.06 186 HIS A N 1
ATOM 1398 C CA . HIS A 1 186 ? 18.206 8.658 -18.357 1.00 95.06 186 HIS A CA 1
ATOM 1399 C C . HIS A 1 186 ? 18.633 8.359 -16.911 1.00 95.06 186 HIS A C 1
ATOM 1401 O O . HIS A 1 186 ? 19.570 7.586 -16.690 1.00 95.06 186 HIS A O 1
ATOM 1407 N N . LYS A 1 187 ? 17.949 8.931 -15.908 1.00 94.19 187 LYS A N 1
ATOM 1408 C CA . LYS A 1 187 ? 18.223 8.622 -14.493 1.00 94.19 187 LYS A CA 1
ATOM 1409 C C . LYS A 1 187 ? 17.921 7.161 -14.168 1.00 94.19 187 LYS A C 1
ATOM 1411 O O . LYS A 1 187 ? 18.721 6.528 -13.476 1.00 94.19 187 LYS A O 1
ATOM 1416 N N . ILE A 1 188 ? 16.801 6.626 -14.655 1.00 93.94 188 ILE A N 1
ATOM 1417 C CA . ILE A 1 188 ? 16.409 5.226 -14.447 1.00 93.94 188 ILE A CA 1
ATOM 1418 C C . ILE A 1 188 ? 17.453 4.293 -15.069 1.00 93.94 188 ILE A C 1
ATOM 1420 O O . ILE A 1 188 ? 17.982 3.433 -14.368 1.00 93.94 188 ILE A O 1
ATOM 1424 N N . THR A 1 189 ? 17.835 4.511 -16.329 1.00 92.44 189 THR A N 1
ATOM 1425 C CA . THR A 1 189 ? 18.848 3.693 -17.016 1.00 92.44 189 THR A CA 1
ATOM 1426 C C . THR A 1 189 ? 20.179 3.701 -16.270 1.00 92.44 189 THR A C 1
ATOM 1428 O O . THR A 1 189 ? 20.744 2.647 -15.991 1.00 92.44 189 THR A O 1
ATOM 1431 N N . ARG A 1 190 ? 20.662 4.877 -15.853 1.00 90.94 190 ARG A N 1
ATOM 1432 C CA . ARG A 1 190 ? 21.949 5.004 -15.148 1.00 90.94 190 ARG A CA 1
ATOM 1433 C C . ARG A 1 190 ? 21.962 4.345 -13.769 1.00 90.94 190 ARG A C 1
ATOM 1435 O O . ARG A 1 190 ? 23.019 3.957 -13.290 1.00 90.94 190 ARG A O 1
ATOM 1442 N N . THR A 1 191 ? 20.815 4.277 -13.102 1.00 87.62 191 THR A N 1
ATOM 1443 C CA . THR A 1 191 ? 20.706 3.708 -11.748 1.00 87.62 191 THR A CA 1
ATOM 1444 C C . THR A 1 191 ? 20.390 2.220 -11.740 1.00 87.62 191 THR A C 1
ATOM 1446 O O . THR A 1 191 ? 20.544 1.593 -10.697 1.00 87.62 191 THR A O 1
ATOM 1449 N N . ARG A 1 192 ? 19.971 1.662 -12.881 1.00 75.81 192 ARG A N 1
ATOM 1450 C CA . ARG A 1 192 ? 19.664 0.237 -13.052 1.00 75.81 192 ARG A CA 1
ATOM 1451 C C . ARG A 1 192 ? 20.697 -0.534 -13.866 1.00 75.81 192 ARG A C 1
ATOM 1453 O O . ARG A 1 192 ? 20.632 -1.756 -13.895 1.00 75.81 192 ARG A O 1
ATOM 1460 N N . CYS A 1 193 ? 21.627 0.153 -14.522 1.00 57.31 193 CYS A N 1
ATOM 1461 C CA . CYS A 1 193 ? 22.685 -0.496 -15.280 1.00 57.31 193 CYS A CA 1
ATOM 1462 C C . CYS A 1 193 ? 23.851 -0.883 -14.363 1.00 57.31 193 CYS A C 1
ATOM 1464 O O . CYS A 1 193 ? 24.693 -0.060 -14.006 1.00 57.31 193 CYS A O 1
ATOM 1466 N N . SER A 1 194 ? 23.893 -2.159 -14.020 1.00 59.50 194 SER A N 1
ATOM 1467 C CA . SER A 1 194 ? 25.100 -2.913 -13.702 1.00 59.50 194 SER A CA 1
ATOM 1468 C C . SER A 1 194 ? 24.925 -4.218 -14.470 1.00 59.50 194 SER A C 1
ATOM 1470 O O . SER A 1 194 ? 23.951 -4.917 -14.222 1.00 59.50 194 SER A O 1
ATOM 1472 N N . SER A 1 195 ? 25.752 -4.483 -15.481 1.00 49.53 195 SER A N 1
ATOM 1473 C CA . SER A 1 195 ? 25.740 -5.735 -16.257 1.00 49.53 195 SER A CA 1
ATOM 1474 C C . SER A 1 195 ? 25.465 -6.959 -15.360 1.00 49.53 195 SER A C 1
ATOM 1476 O O . SER A 1 195 ? 26.161 -7.096 -14.356 1.00 49.53 195 SER A O 1
ATOM 1478 N N . CYS A 1 196 ? 24.524 -7.833 -15.741 1.00 48.56 196 CYS A N 1
ATOM 1479 C CA . CYS A 1 196 ? 24.085 -9.050 -15.027 1.00 48.56 196 CYS A CA 1
ATOM 1480 C C . CYS A 1 196 ? 23.059 -8.838 -13.891 1.00 48.56 196 CYS A C 1
ATOM 1482 O O . CYS A 1 196 ? 23.386 -8.368 -12.803 1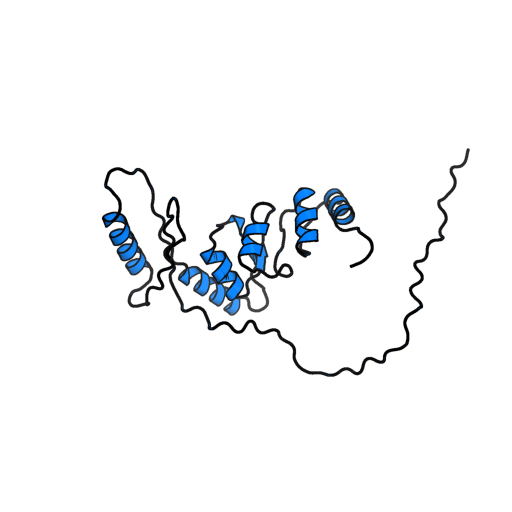.00 48.56 196 CYS A O 1
ATOM 1484 N N . ALA A 1 197 ? 21.826 -9.280 -14.144 1.00 37.91 197 ALA A N 1
ATOM 1485 C CA . ALA A 1 197 ? 20.921 -9.861 -13.156 1.00 37.91 197 ALA A CA 1
ATOM 1486 C C . ALA A 1 197 ? 20.536 -11.251 -13.669 1.00 37.91 197 ALA A C 1
ATOM 1488 O O . ALA A 1 197 ? 20.411 -11.370 -14.911 1.00 37.91 197 ALA A O 1
#

Foldseek 3Di:
DDDDDDDPPDDDDPPDDDDDDDDDDDDDDDPPPDDPQDPLAFFFQWPDVDDDGDGDRDDPPDDPVVVQVVVVVVVVVPDDPPDPDDGDTGGLSVLVVVVVVCCVVPVVDAAEDECVVDPDLSNLLNCQNVPHAYADAPVCVVSNVVSVHDLCRYEHADQDHDLVRLLVSLVSVNDHYHHDDPVRVVSNCVNNDDPDD

Organism: Allomyces macrogynus (strain ATCC 38327) (NCBI:txid578462)

Mean predicted aligned error: 14.42 Å

pLDDT: mean 72.68, std 26.67, range [23.34, 98.38]

Secondary structure (DSSP, 8-state):
-PPPPPP----------------------------PPPP---------TTS--------SSS-HHHHHHHHHHHHHHHS-SS--PPP----HHHHHHHHHHHHHH-TTSPPEEEGGG---HHHHHHHHHHT-EEE--HHHHHHHHHTT--GGGEEE--SS--HHHHHHHHHTT--EE---SHHHHHHHHHHH--S--

Radius of gyration: 24.43 Å; Cα contacts (8 Å, |Δi|>4): 184; chains: 1; bounding box: 62×49×73 Å

Nearest PDB structures (foldseek):
  2oo0-assembly1_B  TM=8.996E-01  e=2.293E-08  Homo sapiens
  2nv9-assembly3_F  TM=8.695E-01  e=1.476E-07  Paramecium bursaria Chlorella virus 1
  2nv9-assembly1_A  TM=8.712E-01  e=1.678E-07  Paramecium bursaria Chlorella virus 1
  7u6p-assembly1_B  TM=8.771E-01  e=1.678E-07  Homo sapiens
  6knh-assembly2_C-2  TM=7.756E-01  e=1.738E-03  Staphylococcus aureus subsp. aureus Mu50

Sequence (197 aa):
MSIPSPNVGDRCNCDQHPQLSATFDDESTTCELHGPPLPAATAVVNKPTTGPATVAAIPHTKPAPALLRDILAAQLQQQPAVDDTSILVADVGHVYRQYNQWREYLPIMEPFYAVKCKVAPVILELLMRAGAGFIASKWELDQVLAAGANPAKIMNAKPNKPVSYLRQAAASGVRLMTFDTVGELHKITRTRCSSCA

Solvent-accessible surface area (backbone atoms only — not comparable to full-atom values): 12678 Å² total; per-residue (Å²): 140,84,82,85,81,83,82,93,76,81,78,84,84,80,88,81,75,82,92,74,84,82,76,87,80,90,76,87,83,78,86,71,81,84,64,80,80,76,71,83,32,36,34,40,51,55,82,53,97,79,61,81,62,60,69,49,75,52,80,85,85,58,62,67,76,60,47,54,51,55,52,50,54,56,52,59,73,71,49,71,98,84,62,96,74,85,87,63,82,50,63,48,31,54,56,55,52,53,50,52,50,46,49,69,79,36,69,90,56,81,58,60,48,59,39,88,82,63,87,44,71,71,58,49,37,51,40,40,76,74,66,44,30,35,32,40,53,73,91,39,40,63,61,46,48,73,53,65,46,59,33,84,43,32,31,30,78,55,49,78,72,57,69,75,38,49,43,48,32,50,76,62,56,34,75,50,64,49,64,83,48,71,71,44,50,54,51,51,52,67,53,65,67,60,93,82,133

InterPro domains:
  IPR002433 Ornithine decarboxylase [PR01182] (85-109)
  IPR002433 Ornithine decarboxylase [PR01182] (111-138)
  IPR002433 Ornithine decarboxylase [PR01182] (154-178)
  IPR002433 Ornithine decarboxylase [PR01182] (184-197)
  IPR002433 Ornithine decarboxylase [PTHR11482] (74-190)
  IPR022644 Orn/DAP/Arg decarboxylase 2, N-terminal [PF02784] (93-191)
  IPR029066 PLP-binding barrel [G3DSA:3.20.20.10] (93-196)
  IPR029066 PLP-binding barrel [SSF51419] (85-191)